Protein AF-A0A523HZ06-F1 (afdb_monomer)

Nearest PDB structures (foldseek):
  3f40-assembly1_A-2  TM=7.084E-01  e=9.993E-01  Cytophaga hutchinsonii ATCC 33406
  6hb8-assembly1_D  TM=4.278E-01  e=8.526E-01  Klebsiella pneumoniae
  6xrr-assembly3_D  TM=6.231E-01  e=6.038E+00  Salmonella enterica subsp. enterica serovar Typhimurium str. LT2
  6l7v-assembly1_A  TM=3.515E-01  e=3.374E+00  Trypanosoma cruzi strain CL Brener
  7phw-assembly1_A  TM=1.426E-01  e=4.519E-01  Plasmodium falciparum 3D7

Foldseek 3Di:
DKDKAQDPAQVSVVVDQQVADDDPQQDGKHFPDDWDDLPPFKIKGWIWDDDSNATKIKIWMWGDDPQGITMIQMDIDHPVPDDVVSVVVSSVVVVPDDDDNDPADPVQVVVCVVQEQKKWKFWDWDDDPDDDIWTKIWIWFCYNVFAIAIDIDTPPPPDDPPDDDDPDPDPPDVRHFAGWGWGADPNFIWIWGQGPVRDIDIFTWDADPVRFIDTNNGTIDMDRDCVPPPNVRGRDGD

Mean predicted aligned error: 13.24 Å

Structure (mmCIF, N/CA/C/O backbone):
data_AF-A0A523HZ06-F1
#
_entry.id   AF-A0A523HZ06-F1
#
loop_
_atom_site.group_PDB
_atom_site.id
_atom_site.type_symbol
_atom_site.label_atom_id
_atom_site.label_alt_id
_atom_site.label_comp_id
_atom_site.label_asym_id
_atom_site.label_entity_id
_atom_site.label_seq_id
_atom_site.pdbx_PDB_ins_code
_atom_site.Cartn_x
_atom_site.Cartn_y
_atom_site.Cartn_z
_atom_site.occupancy
_atom_site.B_iso_or_equiv
_atom_site.auth_seq_id
_atom_site.auth_comp_id
_atom_site.auth_asym_id
_atom_site.auth_atom_id
_atom_site.pdbx_PDB_model_num
ATOM 1 N N . MET A 1 1 ? -14.519 -8.985 15.034 1.00 88.12 1 MET A N 1
ATOM 2 C CA . MET A 1 1 ? -14.280 -8.893 13.580 1.00 88.12 1 MET A CA 1
ATOM 3 C C . MET A 1 1 ? -12.855 -8.435 13.325 1.00 88.12 1 MET A C 1
ATOM 5 O O . MET A 1 1 ? -12.296 -7.725 14.157 1.00 88.12 1 MET A O 1
ATOM 9 N N . LEU A 1 2 ? -12.288 -8.880 12.207 1.00 90.31 2 LEU A N 1
ATOM 10 C CA . LEU A 1 2 ? -10.956 -8.526 11.729 1.00 90.31 2 LEU A CA 1
ATOM 11 C C . LEU A 1 2 ? -11.141 -7.997 10.302 1.00 90.31 2 LEU A C 1
ATOM 13 O O . LEU A 1 2 ? -11.764 -8.685 9.494 1.00 90.31 2 LEU A O 1
ATOM 17 N N . LEU A 1 3 ? -10.672 -6.788 10.016 1.00 89.56 3 LEU A N 1
ATOM 18 C CA . LEU A 1 3 ? -10.832 -6.121 8.721 1.00 89.56 3 LEU A CA 1
ATOM 19 C C . LEU A 1 3 ? -9.467 -5.616 8.225 1.00 89.56 3 LEU A C 1
ATOM 21 O O . LEU A 1 3 ? -8.602 -5.330 9.057 1.00 89.56 3 LEU A O 1
ATOM 25 N N . PRO A 1 4 ? -9.244 -5.501 6.905 1.00 87.38 4 PRO A N 1
ATOM 26 C CA . PRO A 1 4 ? -8.051 -4.841 6.384 1.00 87.38 4 PRO A CA 1
ATOM 27 C C . PRO A 1 4 ? -8.033 -3.356 6.774 1.00 87.38 4 PRO A C 1
ATOM 29 O O . PRO A 1 4 ? -9.080 -2.720 6.892 1.00 87.38 4 PRO A O 1
ATOM 32 N N . ASN A 1 5 ? -6.834 -2.812 6.982 1.00 88.19 5 ASN A N 1
ATOM 33 C CA . ASN A 1 5 ? -6.612 -1.384 7.201 1.00 88.19 5 ASN A CA 1
ATOM 34 C C . ASN A 1 5 ? -5.720 -0.831 6.089 1.00 88.19 5 ASN A C 1
ATOM 36 O O . ASN A 1 5 ? -4.527 -1.123 6.065 1.00 88.19 5 ASN A O 1
ATOM 40 N N . GLU A 1 6 ? -6.275 -0.021 5.198 1.00 86.00 6 GLU A N 1
ATOM 41 C CA . GLU A 1 6 ? -5.519 0.571 4.084 1.00 86.00 6 GLU A CA 1
ATOM 42 C C . GLU A 1 6 ? -4.708 1.811 4.497 1.00 86.00 6 GLU A C 1
ATOM 44 O O . GLU A 1 6 ? -3.941 2.341 3.696 1.00 86.00 6 GLU A O 1
ATOM 49 N N . ALA A 1 7 ? -4.849 2.275 5.745 1.00 85.06 7 ALA A N 1
ATOM 50 C CA . ALA A 1 7 ? -4.102 3.421 6.241 1.00 85.06 7 ALA A CA 1
ATOM 51 C C . ALA A 1 7 ? -2.587 3.159 6.222 1.00 85.06 7 ALA A C 1
ATOM 53 O O . ALA A 1 7 ? -2.096 2.133 6.700 1.00 85.06 7 ALA A O 1
ATOM 54 N N . SER A 1 8 ? -1.845 4.142 5.728 1.00 86.56 8 SER A N 1
ATOM 55 C CA . SER A 1 8 ? -0.388 4.149 5.622 1.00 86.56 8 SER A CA 1
ATOM 56 C C . SER A 1 8 ? 0.298 4.895 6.774 1.00 86.56 8 SER A C 1
ATOM 58 O O . SER A 1 8 ? 1.515 4.800 6.947 1.00 86.56 8 SER A O 1
ATOM 60 N N . SER A 1 9 ? -0.471 5.617 7.597 1.00 92.44 9 SER A N 1
ATOM 61 C CA . SER A 1 9 ? 0.036 6.403 8.726 1.00 92.44 9 SER A CA 1
ATOM 62 C C . SER A 1 9 ? -0.935 6.446 9.913 1.00 92.44 9 SER A C 1
ATOM 64 O O . SER A 1 9 ? -2.133 6.195 9.778 1.00 92.44 9 SER A O 1
ATOM 66 N N . LEU A 1 10 ? -0.429 6.800 11.104 1.00 92.81 10 LEU A N 1
ATOM 67 C CA . LEU A 1 10 ? -1.276 6.984 12.293 1.00 92.81 10 LEU A CA 1
ATOM 68 C C . LEU A 1 10 ? -2.247 8.161 12.125 1.00 92.81 10 LEU A C 1
ATOM 70 O O . LEU A 1 10 ? -3.297 8.168 12.761 1.00 92.81 10 LEU A O 1
ATOM 74 N N . GLU A 1 11 ? -1.898 9.143 11.289 1.00 93.06 11 GLU A N 1
ATOM 75 C CA . GLU A 1 11 ? -2.777 10.268 10.966 1.00 93.06 11 GLU A CA 1
ATOM 76 C C . GLU A 1 11 ? -3.963 9.817 10.111 1.00 93.06 11 GLU A C 1
ATOM 78 O O . GLU A 1 11 ? -5.098 10.172 10.406 1.00 93.06 11 GLU A O 1
ATOM 83 N N . GLU A 1 12 ? -3.734 8.948 9.126 1.00 87.88 12 GLU A N 1
ATOM 84 C CA . GLU A 1 12 ? -4.822 8.358 8.337 1.00 87.88 12 GLU A CA 1
ATOM 85 C C . GLU A 1 12 ? -5.740 7.478 9.196 1.00 87.88 12 GLU A C 1
ATOM 87 O O . GLU A 1 12 ? -6.961 7.579 9.082 1.00 87.88 12 GLU A O 1
ATOM 92 N N . ILE A 1 13 ? -5.184 6.687 10.130 1.00 92.19 13 ILE A N 1
ATOM 93 C CA . ILE A 1 13 ? -6.005 5.948 11.109 1.00 92.19 13 ILE A CA 1
ATOM 94 C C . ILE A 1 13 ? -6.840 6.919 11.952 1.00 92.19 13 ILE A C 1
ATOM 96 O O . ILE A 1 13 ? -8.017 6.661 12.202 1.00 92.19 13 ILE A O 1
ATOM 100 N N . ARG A 1 14 ? -6.249 8.031 12.404 1.00 96.00 14 ARG A N 1
ATOM 101 C CA . ARG A 1 14 ? -6.943 9.052 13.201 1.00 96.00 14 ARG A CA 1
ATOM 102 C C . ARG A 1 14 ? -8.086 9.702 12.420 1.00 96.00 14 ARG A C 1
ATOM 104 O O . ARG A 1 14 ? -9.187 9.771 12.962 1.00 96.00 14 ARG A O 1
ATOM 111 N N . SER A 1 15 ? -7.845 10.126 11.180 1.00 90.75 15 SER A N 1
ATOM 112 C CA . SER A 1 15 ? -8.866 10.717 10.304 1.00 90.75 15 SER A CA 1
ATOM 113 C C . SER A 1 15 ? -10.023 9.742 10.080 1.00 90.75 15 SER A C 1
ATOM 115 O O . SER A 1 15 ? -11.170 10.070 10.376 1.00 90.75 15 SER A O 1
ATOM 117 N N . GLY A 1 16 ? -9.725 8.497 9.686 1.00 89.88 16 GLY A N 1
ATOM 118 C CA . GLY A 1 16 ? -10.753 7.474 9.464 1.00 89.88 16 GLY A CA 1
ATOM 119 C C . GLY A 1 16 ? -11.547 7.134 10.731 1.00 89.88 16 GLY A C 1
ATOM 120 O O . GLY A 1 16 ? -12.763 6.957 10.693 1.00 89.88 16 GLY A O 1
ATOM 121 N N . ALA A 1 17 ? -10.891 7.113 11.893 1.00 93.88 17 ALA A N 1
ATOM 122 C CA . ALA A 1 17 ? -11.567 6.926 13.174 1.00 93.88 17 ALA A CA 1
ATOM 123 C C . ALA A 1 17 ? -12.521 8.084 13.529 1.00 93.88 17 ALA A C 1
ATOM 125 O O . ALA A 1 17 ? -13.596 7.844 14.086 1.00 93.88 17 ALA A O 1
ATOM 126 N N . GLN A 1 18 ? -12.148 9.330 13.216 1.00 92.81 18 GLN A N 1
ATOM 127 C CA . GLN A 1 18 ? -12.987 10.515 13.435 1.00 92.81 18 GLN A CA 1
ATOM 128 C C . GLN A 1 18 ? -14.186 10.560 12.481 1.00 92.81 18 GLN A C 1
ATOM 130 O O . GLN A 1 18 ? -15.291 10.915 12.899 1.00 92.81 18 GLN A O 1
ATOM 135 N N . GLU A 1 19 ? -13.994 10.153 11.226 1.00 92.56 19 GLU A N 1
ATOM 136 C CA . GLU A 1 19 ? -15.087 9.950 10.272 1.00 92.56 19 GLU A CA 1
ATOM 137 C C . GLU A 1 19 ? -16.056 8.871 10.771 1.00 92.56 19 GLU A C 1
ATOM 139 O O . GLU A 1 19 ? -17.276 9.039 10.693 1.00 92.56 19 GLU A O 1
ATOM 144 N N . GLY A 1 20 ? -15.536 7.804 11.379 1.00 90.12 20 GLY A N 1
ATOM 145 C CA . GLY A 1 20 ? -16.326 6.668 11.837 1.00 90.12 20 GLY A CA 1
ATOM 146 C C . GLY A 1 20 ? -16.767 5.775 10.676 1.00 90.12 20 GLY A C 1
ATOM 147 O O . GLY A 1 20 ? -16.254 5.858 9.567 1.00 90.12 20 GLY A O 1
ATOM 148 N N . ILE A 1 21 ? -17.728 4.889 10.931 1.00 90.12 21 ILE A N 1
ATOM 149 C CA . ILE A 1 21 ? -18.176 3.890 9.952 1.00 90.12 21 ILE A CA 1
ATOM 150 C C . ILE A 1 21 ? -19.619 4.185 9.591 1.00 90.12 21 ILE A C 1
ATOM 152 O O . ILE A 1 21 ? -20.466 4.317 10.473 1.00 90.12 21 ILE A O 1
ATOM 156 N N . THR A 1 22 ? -19.905 4.298 8.298 1.00 90.12 22 THR A N 1
ATOM 157 C CA . THR A 1 22 ? -21.266 4.428 7.773 1.00 90.12 22 THR A CA 1
ATOM 158 C C . THR A 1 22 ? -21.386 3.544 6.538 1.00 90.12 22 THR A C 1
ATOM 160 O O . THR A 1 22 ? -20.676 3.761 5.562 1.00 90.12 22 THR A O 1
ATOM 163 N N . GLU A 1 23 ? -22.276 2.555 6.576 1.00 85.81 23 GLU A N 1
ATOM 164 C CA . GLU A 1 23 ? -22.494 1.617 5.468 1.00 85.81 23 GLU A CA 1
ATOM 165 C C . GLU A 1 23 ? -23.986 1.483 5.143 1.00 85.81 23 GLU A C 1
ATOM 167 O O . GLU A 1 23 ? -24.860 1.638 6.007 1.00 85.81 23 GLU A O 1
ATOM 172 N N . ALA A 1 24 ? -24.283 1.141 3.887 1.00 74.81 24 ALA A N 1
ATOM 173 C CA . ALA A 1 24 ? -25.625 0.740 3.485 1.00 74.81 24 ALA A CA 1
ATOM 174 C C . ALA A 1 24 ? -26.054 -0.506 4.287 1.00 74.81 24 ALA A C 1
ATOM 176 O O . ALA A 1 24 ? -25.291 -1.456 4.420 1.00 74.81 24 ALA A O 1
ATOM 177 N N . GLY A 1 25 ? -27.270 -0.500 4.846 1.00 78.75 25 GLY A N 1
ATOM 178 C CA . GLY A 1 25 ? -27.757 -1.579 5.724 1.00 78.75 25 GLY A CA 1
ATOM 179 C C . GLY A 1 25 ? -27.857 -1.218 7.212 1.00 78.75 25 GLY A C 1
ATOM 180 O O . GLY A 1 25 ? -28.088 -2.092 8.044 1.00 78.75 25 GLY A O 1
ATOM 181 N N . GLY A 1 26 ? -27.723 0.066 7.564 1.00 86.62 26 GLY A N 1
ATOM 182 C CA . GLY A 1 26 ? -28.016 0.564 8.915 1.00 86.62 26 GLY A CA 1
ATOM 183 C C . GLY A 1 26 ? -26.851 0.458 9.902 1.00 86.62 26 GLY A C 1
ATOM 184 O O . GLY A 1 26 ? -27.067 0.510 11.117 1.00 86.62 26 GLY A O 1
ATOM 185 N N . THR A 1 27 ? -25.625 0.303 9.403 1.00 92.44 27 THR A N 1
ATOM 186 C CA . THR A 1 27 ? -24.409 0.417 10.212 1.00 92.44 27 THR A CA 1
ATOM 187 C C . THR A 1 27 ? -23.969 1.875 10.252 1.00 92.44 27 THR A C 1
ATOM 189 O O . THR A 1 27 ? -23.650 2.467 9.223 1.00 92.44 27 THR A O 1
ATOM 192 N N . GLN A 1 28 ? -23.946 2.447 11.451 1.00 95.69 28 GLN A N 1
ATOM 193 C CA . GLN A 1 28 ? -23.457 3.789 11.719 1.00 95.69 28 GLN A CA 1
ATOM 194 C C . GLN A 1 28 ? -22.760 3.791 13.078 1.00 95.69 28 GLN A C 1
ATOM 196 O O . GLN A 1 28 ? -23.419 3.785 14.113 1.00 95.69 28 GLN A O 1
ATOM 201 N N . LEU A 1 29 ? -21.431 3.814 13.096 1.00 95.69 29 LEU A N 1
ATOM 202 C CA . LEU A 1 29 ? -20.630 3.870 14.319 1.00 95.69 29 LEU A CA 1
ATOM 203 C C . LEU A 1 29 ? -19.818 5.162 14.340 1.00 95.69 29 LEU A C 1
ATOM 205 O O . LEU A 1 29 ? -19.136 5.494 13.373 1.00 95.69 29 LEU A O 1
ATOM 209 N N . ARG A 1 30 ? -19.880 5.888 15.456 1.00 97.38 30 ARG A N 1
ATOM 210 C CA . ARG A 1 30 ? -19.121 7.124 15.681 1.00 97.38 30 ARG A CA 1
ATOM 211 C C . ARG A 1 30 ? -18.284 7.007 16.942 1.00 97.38 30 ARG A C 1
ATOM 213 O O . ARG A 1 30 ? -18.625 6.245 17.848 1.00 97.38 30 ARG A O 1
ATOM 220 N N . LEU A 1 31 ? -17.182 7.748 16.969 1.00 97.25 31 LEU A N 1
ATOM 221 C CA . LEU A 1 31 ? -16.260 7.789 18.095 1.00 97.25 31 LEU A CA 1
ATOM 222 C C . LEU A 1 31 ? -17.018 8.174 19.379 1.00 97.25 31 LEU A C 1
ATOM 224 O O . LEU A 1 31 ? -17.765 9.150 19.402 1.00 97.25 31 LEU A O 1
ATOM 228 N N . ALA A 1 32 ? -16.837 7.395 20.439 1.00 97.25 32 ALA A N 1
ATOM 229 C CA . ALA A 1 32 ? -17.472 7.592 21.744 1.00 97.25 32 ALA A CA 1
ATOM 230 C C . ALA A 1 32 ? -16.450 7.820 22.871 1.00 97.25 32 ALA A C 1
ATOM 232 O O . ALA A 1 32 ? -16.827 8.027 24.023 1.00 97.25 32 ALA A O 1
ATOM 233 N N . SER A 1 33 ? -15.156 7.763 22.557 1.00 96.31 33 SER A N 1
ATOM 234 C CA . SER A 1 33 ? -14.059 8.113 23.457 1.00 96.31 33 SER A CA 1
ATOM 235 C C . SER A 1 33 ? -12.923 8.751 22.675 1.00 96.31 33 SER A C 1
ATOM 237 O O . SER A 1 33 ? -12.844 8.584 21.465 1.00 96.31 33 SER A O 1
ATOM 239 N N . GLU A 1 34 ? -11.984 9.387 23.364 1.00 96.62 34 GLU A N 1
ATOM 240 C CA . GLU A 1 34 ? -10.727 9.805 22.743 1.00 96.62 34 GLU A CA 1
ATOM 241 C C . GLU A 1 34 ? -9.968 8.613 22.138 1.00 96.62 34 GLU A C 1
ATOM 243 O O . GLU A 1 34 ? -10.036 7.486 22.647 1.00 96.62 34 GLU A O 1
ATOM 248 N N . LEU A 1 35 ? -9.230 8.888 21.059 1.00 97.12 35 LEU A N 1
ATOM 249 C CA . LEU A 1 35 ? -8.285 7.949 20.465 1.00 97.12 35 LEU A CA 1
ATOM 250 C C . LEU A 1 35 ? -7.055 7.822 21.356 1.00 97.12 35 LEU A C 1
ATOM 252 O O . LEU A 1 35 ? -6.418 8.817 21.699 1.00 97.12 35 LEU A O 1
ATOM 256 N N . LYS A 1 36 ? -6.694 6.586 21.688 1.00 97.50 36 LYS A N 1
ATOM 257 C CA . LYS A 1 36 ? -5.527 6.268 22.511 1.00 97.50 36 LYS A CA 1
ATOM 258 C C . LYS A 1 36 ? -4.484 5.510 21.694 1.00 97.50 36 LYS A C 1
ATOM 260 O O . LYS A 1 36 ? -4.865 4.668 20.881 1.00 97.50 36 LYS A O 1
ATOM 265 N N . PRO A 1 37 ? -3.182 5.754 21.914 1.00 97.88 37 PRO A N 1
ATOM 266 C CA . PRO A 1 37 ? -2.130 4.930 21.334 1.00 97.88 37 PRO A CA 1
ATOM 267 C C . PRO A 1 37 ? -2.287 3.457 21.716 1.00 97.88 37 PRO A C 1
ATOM 269 O O . PRO A 1 37 ? -2.538 3.129 22.877 1.00 97.88 37 PRO A O 1
ATOM 272 N N . PHE A 1 38 ? -2.088 2.571 20.745 1.00 97.38 38 PHE A N 1
ATOM 273 C CA . PHE A 1 38 ? -2.013 1.131 20.949 1.00 97.38 38 PHE A CA 1
ATOM 274 C C . PHE A 1 38 ? -0.668 0.612 20.433 1.00 97.38 38 PHE A C 1
ATOM 276 O O . PHE A 1 38 ? -0.481 0.353 19.244 1.00 97.38 38 PHE A O 1
ATOM 283 N N . GLY A 1 39 ? 0.300 0.499 21.346 1.00 94.31 39 GLY A N 1
ATOM 284 C CA . GLY A 1 39 ? 1.696 0.268 20.971 1.00 94.31 39 GLY A CA 1
ATOM 285 C C . GLY A 1 39 ? 2.266 1.442 20.165 1.00 94.31 39 GLY A C 1
ATOM 286 O O . GLY A 1 39 ? 1.835 2.580 20.331 1.00 94.31 39 GLY A O 1
ATOM 287 N N . LEU A 1 40 ? 3.244 1.160 19.299 1.00 92.00 40 LEU A N 1
ATOM 288 C CA . LEU A 1 40 ? 3.891 2.178 18.456 1.00 92.00 40 LEU A CA 1
ATOM 289 C C . LEU A 1 40 ? 3.158 2.431 17.130 1.00 92.00 40 LEU A C 1
ATOM 291 O O . LEU A 1 40 ? 3.309 3.494 16.541 1.00 92.00 40 LEU A O 1
ATOM 295 N N . ASN A 1 41 ? 2.367 1.459 16.668 1.00 94.62 41 ASN A N 1
ATOM 296 C CA . ASN A 1 41 ? 1.860 1.403 15.294 1.00 94.62 41 ASN A CA 1
ATOM 297 C C . ASN A 1 41 ? 0.328 1.344 15.223 1.00 94.62 41 ASN A C 1
ATOM 299 O O . ASN A 1 41 ? -0.214 0.902 14.213 1.00 94.62 41 ASN A O 1
ATOM 303 N N . GLY A 1 42 ? -0.387 1.737 16.278 1.00 97.31 42 GLY A N 1
ATOM 304 C CA . GLY A 1 42 ? -1.844 1.667 16.279 1.00 97.31 42 GLY A CA 1
ATOM 305 C C . GLY A 1 42 ? -2.541 2.700 17.149 1.00 97.31 42 GLY A C 1
ATOM 306 O O . GLY A 1 42 ? -1.931 3.339 18.009 1.00 97.31 42 GLY A O 1
ATOM 307 N N . LEU A 1 43 ? -3.845 2.835 16.919 1.00 98.31 43 LEU A N 1
ATOM 308 C CA . LEU A 1 43 ? -4.768 3.651 17.707 1.00 98.31 43 LEU A CA 1
ATOM 309 C C . LEU A 1 43 ? -6.000 2.825 18.080 1.00 98.31 43 LEU A C 1
ATOM 311 O O . LEU A 1 43 ? -6.468 2.010 17.285 1.00 98.31 43 LEU A O 1
ATOM 315 N N . ALA A 1 44 ? -6.540 3.065 19.271 1.00 98.25 44 ALA A N 1
ATOM 316 C CA . ALA A 1 44 ? -7.728 2.399 19.785 1.00 98.25 44 ALA A CA 1
ATOM 317 C C . ALA A 1 44 ? -8.752 3.400 20.335 1.00 98.25 44 ALA A C 1
ATOM 319 O O . ALA A 1 44 ? -8.380 4.419 20.920 1.00 98.25 44 ALA A O 1
ATOM 320 N N . ALA A 1 45 ? -10.042 3.104 20.174 1.00 98.00 45 ALA A N 1
ATOM 321 C CA . ALA A 1 45 ? -11.132 3.900 20.741 1.00 98.00 45 ALA A CA 1
ATOM 322 C C . ALA A 1 45 ? -12.418 3.083 20.910 1.00 98.00 45 ALA A C 1
ATOM 324 O O . ALA A 1 45 ? -12.627 2.056 20.258 1.00 98.00 45 ALA A O 1
ATOM 325 N N . ASN A 1 46 ? -13.306 3.581 21.772 1.00 98.06 46 ASN A N 1
ATOM 326 C CA . ASN A 1 46 ? -14.689 3.131 21.834 1.00 98.06 46 ASN A CA 1
ATOM 327 C C . ASN A 1 46 ? -15.530 3.871 20.793 1.00 98.06 46 ASN A C 1
ATOM 329 O O . ASN A 1 46 ? -15.319 5.054 20.528 1.00 98.06 46 ASN A O 1
ATOM 333 N N . TYR A 1 47 ? -16.532 3.176 20.276 1.00 97.88 47 TYR A N 1
ATOM 334 C CA . TYR A 1 47 ? -17.512 3.665 19.324 1.00 97.88 47 TYR A CA 1
ATOM 335 C C . TYR A 1 47 ? -18.921 3.342 19.822 1.00 97.88 47 TYR A C 1
ATOM 337 O O . TYR A 1 47 ? -19.144 2.369 20.551 1.00 97.88 47 TYR A O 1
ATOM 345 N N . ALA A 1 48 ? -19.889 4.144 19.401 1.00 97.94 48 ALA A N 1
ATOM 346 C CA . ALA A 1 48 ? -21.302 3.916 19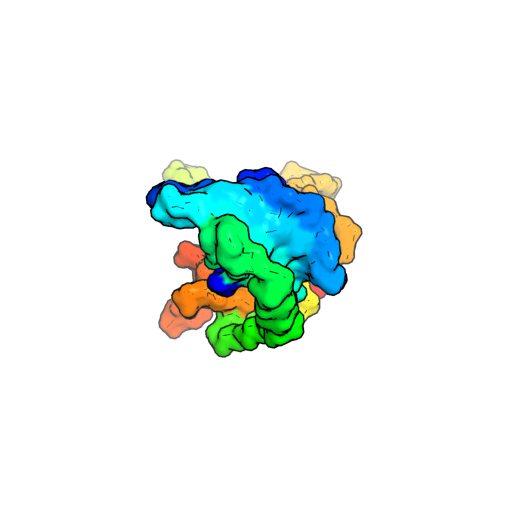.657 1.00 97.94 48 ALA A CA 1
ATOM 347 C C . ALA A 1 48 ? -22.131 4.243 18.413 1.00 97.94 48 ALA A C 1
ATOM 349 O O . ALA A 1 48 ? -21.736 5.061 17.581 1.00 97.94 48 ALA A O 1
ATOM 350 N N . GLY A 1 49 ? -23.292 3.606 18.306 1.00 97.12 49 GLY A N 1
ATOM 351 C CA . GLY A 1 49 ? -24.253 3.876 17.245 1.00 97.12 49 GLY A CA 1
ATOM 352 C C . GLY A 1 49 ? -25.075 2.639 16.929 1.00 97.12 49 GLY A C 1
ATOM 353 O O . GLY A 1 49 ? -25.591 2.002 17.850 1.00 97.12 49 GLY A O 1
ATOM 354 N N . THR A 1 50 ? -25.199 2.298 15.653 1.00 96.38 50 THR A N 1
ATOM 355 C CA . THR A 1 50 ? -25.913 1.113 15.184 1.00 96.38 50 THR A CA 1
ATOM 356 C C . THR A 1 50 ? -25.019 0.195 14.362 1.00 96.38 50 THR A C 1
ATOM 358 O O . THR A 1 50 ? -24.160 0.640 13.607 1.00 96.38 50 THR A O 1
ATOM 361 N N . LEU A 1 51 ? -25.249 -1.107 14.485 1.00 92.06 51 LEU A N 1
ATOM 362 C CA . LEU A 1 51 ? -24.688 -2.140 13.626 1.00 92.06 51 LEU A CA 1
ATOM 363 C C . LEU A 1 51 ? -25.867 -2.947 13.081 1.00 92.06 51 LEU A C 1
ATOM 365 O O . LEU A 1 51 ? -26.655 -3.476 13.868 1.00 92.06 51 LEU A O 1
ATOM 369 N N . GLN A 1 52 ? -26.033 -2.986 11.754 1.00 90.06 52 GLN A N 1
ATOM 370 C CA . GLN A 1 52 ? -27.184 -3.637 11.102 1.00 90.06 52 GLN A CA 1
ATOM 371 C C . GLN A 1 52 ? -28.546 -3.173 11.670 1.00 90.06 52 GLN A C 1
ATOM 373 O O . GLN A 1 52 ? -29.437 -3.973 11.952 1.00 90.06 52 GLN A O 1
ATOM 378 N N . GLY A 1 53 ? -28.686 -1.869 11.932 1.00 92.38 53 GLY A N 1
ATOM 379 C CA . GLY A 1 53 ? -29.912 -1.261 12.467 1.00 92.38 53 GLY A CA 1
ATOM 380 C C . GLY A 1 53 ? -30.157 -1.457 13.970 1.00 92.38 53 GLY A C 1
ATOM 381 O O . GLY A 1 53 ? -31.068 -0.838 14.517 1.00 92.38 53 GLY A O 1
ATOM 382 N N . LYS A 1 54 ? -29.346 -2.255 14.677 1.00 95.12 54 LYS A N 1
ATOM 383 C CA . LYS A 1 54 ? -29.445 -2.435 16.136 1.00 95.12 54 LYS A CA 1
ATOM 384 C C . LYS A 1 54 ? -28.436 -1.560 16.863 1.00 95.12 54 LYS A C 1
ATOM 386 O O . LYS A 1 54 ? -27.309 -1.413 16.401 1.00 95.12 54 LYS A O 1
ATOM 391 N N . LYS A 1 55 ? -28.814 -0.999 18.018 1.00 97.56 55 LYS A N 1
ATOM 392 C CA . LYS A 1 55 ? -27.885 -0.219 18.851 1.00 97.56 55 LYS A CA 1
ATOM 393 C C . LYS A 1 55 ? -26.686 -1.076 19.254 1.00 97.56 55 LYS A C 1
ATOM 395 O O . LYS A 1 55 ? -26.861 -2.204 19.703 1.00 97.56 55 LYS A O 1
ATOM 400 N N . ALA A 1 56 ? -25.492 -0.507 19.153 1.00 97.50 56 ALA A N 1
ATOM 401 C CA . ALA A 1 56 ? -24.244 -1.182 19.461 1.00 97.50 56 ALA A CA 1
ATOM 402 C C . ALA A 1 56 ? -23.268 -0.253 20.193 1.00 97.50 56 ALA A C 1
ATOM 404 O O . ALA A 1 56 ? -23.219 0.959 19.954 1.00 97.50 56 ALA A O 1
ATOM 405 N N . ARG A 1 57 ? -22.466 -0.853 21.075 1.00 98.00 57 ARG A N 1
ATOM 406 C CA . ARG A 1 57 ? -21.191 -0.307 21.546 1.00 98.00 57 ARG A CA 1
ATOM 407 C C . ARG A 1 57 ? -20.071 -1.160 20.983 1.00 98.00 57 ARG A C 1
ATOM 409 O O . ARG A 1 57 ? -20.160 -2.388 21.005 1.00 98.00 57 ARG A O 1
ATOM 416 N N . ALA A 1 58 ? -19.027 -0.506 20.503 1.00 97.31 58 ALA A N 1
ATOM 417 C CA . ALA A 1 58 ? -17.887 -1.176 19.917 1.00 97.31 58 ALA A CA 1
ATOM 418 C C . ALA A 1 58 ? -16.570 -0.637 20.471 1.00 97.31 58 ALA A C 1
ATOM 420 O O . ALA A 1 58 ? -16.488 0.498 20.931 1.00 97.31 58 ALA A O 1
ATOM 421 N N . TYR A 1 59 ? -15.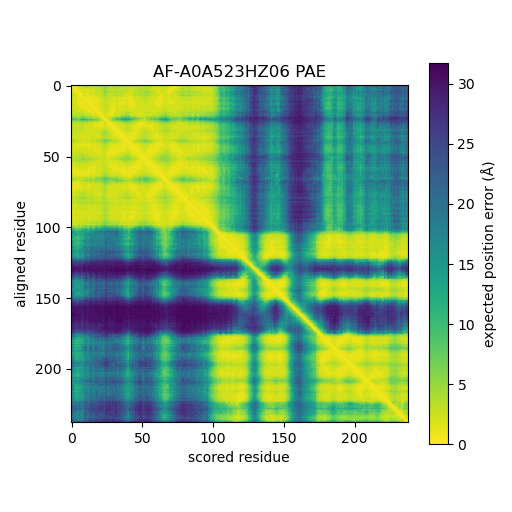536 -1.459 20.400 1.00 98.12 59 TYR A N 1
ATOM 422 C CA . TYR A 1 59 ? -14.154 -1.063 20.619 1.00 98.12 59 TYR A CA 1
ATOM 423 C C . TYR A 1 59 ? -13.344 -1.528 19.429 1.00 98.12 59 TYR A C 1
ATOM 425 O O . TYR A 1 59 ? -13.427 -2.700 19.056 1.00 98.12 59 TYR A O 1
ATOM 433 N N . ALA A 1 60 ? -12.610 -0.602 18.821 1.00 97.75 60 ALA A N 1
ATOM 434 C CA . ALA A 1 60 ? -11.826 -0.866 17.628 1.00 97.75 60 ALA A CA 1
ATOM 435 C C . ALA A 1 60 ? -10.375 -0.431 17.825 1.00 97.75 60 ALA A C 1
ATOM 437 O O . ALA A 1 60 ? -10.106 0.590 18.461 1.00 97.75 60 ALA A O 1
ATOM 438 N N . ILE A 1 61 ? -9.465 -1.209 17.248 1.00 98.44 61 ILE A N 1
ATOM 439 C CA . ILE A 1 61 ? -8.026 -0.975 17.213 1.0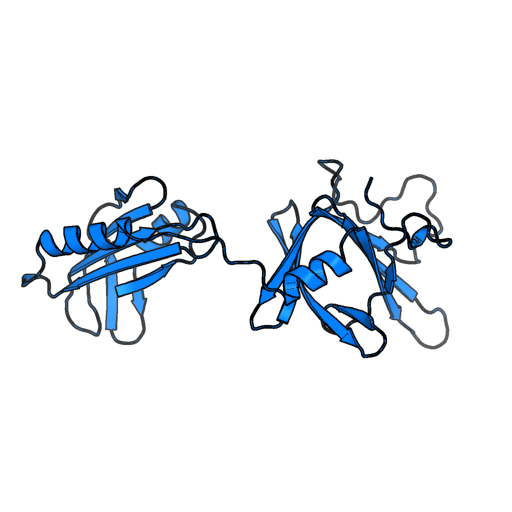0 98.44 61 ILE A CA 1
ATOM 440 C C . ILE A 1 61 ? -7.604 -1.011 15.747 1.00 98.44 61 ILE A C 1
ATOM 442 O O . ILE A 1 61 ? -7.724 -2.054 15.107 1.00 98.44 61 ILE A O 1
ATOM 446 N N . GLY A 1 62 ? -7.109 0.107 15.223 1.00 97.44 62 GLY A N 1
ATOM 447 C CA . GLY A 1 62 ? -6.440 0.165 13.926 1.00 97.44 62 GLY A CA 1
ATOM 448 C C . GLY A 1 62 ? -4.938 -0.032 14.106 1.00 97.44 62 GLY A C 1
ATOM 449 O O . GLY A 1 62 ? -4.319 0.661 14.912 1.00 97.44 62 GLY A O 1
ATOM 450 N N . LEU A 1 63 ? -4.354 -0.967 13.362 1.00 97.44 63 LEU A N 1
ATOM 451 C CA . LEU A 1 63 ? -2.930 -1.292 13.343 1.00 97.44 63 LEU A CA 1
ATOM 452 C C . LEU A 1 63 ? -2.358 -1.011 11.954 1.00 97.44 63 LEU A C 1
ATOM 454 O O . LEU A 1 63 ? -2.952 -1.410 10.949 1.00 97.44 63 LEU A O 1
ATOM 458 N N . LEU A 1 64 ? -1.190 -0.379 11.904 1.00 95.06 64 LEU A N 1
ATOM 459 C CA . LEU A 1 64 ? -0.373 -0.257 10.702 1.00 95.06 64 LEU A CA 1
ATOM 460 C C . LEU A 1 64 ? 0.488 -1.504 10.522 1.00 95.06 64 LEU A C 1
ATOM 462 O O . LEU A 1 64 ? 1.070 -2.022 11.480 1.00 95.06 64 LEU A O 1
ATOM 466 N N . SER A 1 65 ? 0.629 -1.930 9.272 1.00 92.12 65 SER A N 1
ATOM 467 C CA . SER A 1 65 ? 1.621 -2.923 8.884 1.00 92.12 65 SER A CA 1
ATOM 468 C C . SER A 1 65 ? 2.870 -2.224 8.342 1.00 92.12 65 SER A C 1
ATOM 470 O O . SER A 1 65 ? 2.758 -1.344 7.489 1.00 92.12 65 SER A O 1
ATOM 472 N N . PRO A 1 66 ? 4.087 -2.649 8.729 1.00 85.31 66 PRO A N 1
ATOM 473 C CA . PRO A 1 66 ? 5.319 -2.183 8.088 1.00 85.31 66 PRO A CA 1
ATOM 474 C C . PRO A 1 66 ? 5.479 -2.715 6.649 1.00 85.31 66 PRO A C 1
ATOM 476 O O . PRO A 1 66 ? 6.489 -2.457 5.991 1.00 85.31 66 PRO A O 1
ATOM 479 N N . HIS A 1 67 ? 4.530 -3.521 6.166 1.00 85.75 67 HIS A N 1
ATOM 480 C CA . HIS A 1 67 ? 4.598 -4.229 4.891 1.00 85.75 67 HIS A CA 1
ATOM 481 C C . HIS A 1 67 ? 3.435 -3.901 3.942 1.00 85.75 67 HIS A C 1
ATOM 483 O O . HIS A 1 67 ? 3.293 -4.576 2.924 1.00 85.75 67 HIS A O 1
ATOM 489 N N . GLY A 1 68 ? 2.636 -2.872 4.240 1.00 82.81 68 GLY A N 1
ATOM 490 C CA . GLY A 1 68 ? 1.493 -2.450 3.426 1.00 82.81 68 GLY A CA 1
ATOM 491 C C . GLY A 1 68 ? 0.206 -2.441 4.243 1.00 82.81 68 GLY A C 1
ATOM 492 O O . GLY A 1 68 ? 0.147 -1.770 5.267 1.00 82.81 68 GLY A O 1
ATOM 493 N N . VAL A 1 69 ? -0.797 -3.202 3.798 1.00 83.75 69 VAL A N 1
ATOM 494 C CA . VAL A 1 69 ? -2.122 -3.278 4.433 1.00 83.75 69 VAL A CA 1
ATOM 495 C C . VAL A 1 69 ? -2.001 -3.727 5.892 1.00 83.75 69 VAL A C 1
ATOM 497 O O . VAL A 1 69 ? -1.405 -4.766 6.198 1.00 83.75 69 VAL A O 1
ATOM 500 N N . GLY A 1 70 ? -2.540 -2.911 6.792 1.00 92.88 70 GLY A N 1
ATOM 501 C CA . GLY A 1 70 ? -2.647 -3.169 8.221 1.00 92.88 70 GLY A CA 1
ATOM 502 C C . GLY A 1 70 ? -3.897 -3.971 8.590 1.00 92.88 70 GLY A C 1
ATOM 503 O O . GLY A 1 70 ? -4.493 -4.661 7.766 1.00 92.88 70 GLY A O 1
ATOM 504 N N . ALA A 1 71 ? -4.323 -3.859 9.847 1.00 94.94 71 ALA A N 1
ATOM 505 C CA . ALA A 1 71 ? -5.501 -4.560 10.352 1.00 94.94 71 ALA A CA 1
ATOM 506 C C . ALA A 1 71 ? -6.355 -3.673 11.263 1.00 94.94 71 ALA A C 1
ATOM 508 O O . ALA A 1 71 ? -5.821 -2.905 12.058 1.00 94.94 71 ALA A O 1
ATOM 509 N N . ILE A 1 72 ? -7.676 -3.821 11.198 1.00 96.06 72 ILE A N 1
ATOM 510 C CA . ILE A 1 72 ? -8.623 -3.307 12.188 1.00 96.06 72 ILE A CA 1
ATOM 511 C C . ILE A 1 72 ? -9.190 -4.494 12.962 1.00 96.06 72 ILE A C 1
ATOM 513 O O . ILE A 1 72 ? -9.824 -5.384 12.393 1.00 96.06 72 ILE A O 1
ATOM 517 N N . VAL A 1 73 ? -8.996 -4.491 14.276 1.00 97.62 73 VAL A N 1
ATOM 518 C CA . VAL A 1 73 ? -9.646 -5.424 15.198 1.00 97.62 73 VAL A CA 1
ATOM 519 C C . VAL A 1 73 ? -10.795 -4.698 15.868 1.00 97.62 73 VAL A C 1
ATOM 521 O O . VAL A 1 73 ? -10.580 -3.658 16.480 1.00 97.62 73 VAL A O 1
ATOM 524 N N . MET A 1 74 ? -12.006 -5.242 15.789 1.00 95.81 74 MET A N 1
ATOM 525 C CA . MET A 1 74 ? -13.165 -4.648 16.452 1.00 95.81 74 MET A CA 1
ATOM 526 C C . MET A 1 74 ? -14.026 -5.695 17.146 1.00 95.81 74 MET A C 1
ATOM 528 O O . MET A 1 74 ? -14.309 -6.765 16.602 1.00 95.81 74 MET A O 1
ATOM 532 N N . VAL A 1 75 ? -14.492 -5.355 18.340 1.00 96.88 75 VAL A N 1
ATOM 533 C CA . VAL A 1 75 ? -15.586 -6.039 19.030 1.00 96.88 75 VAL A CA 1
ATOM 534 C C . VAL A 1 75 ? -16.779 -5.097 19.083 1.00 96.88 75 VAL A C 1
ATOM 536 O O . VAL A 1 75 ? -16.609 -3.913 19.352 1.00 96.88 75 VAL A O 1
ATOM 539 N N . ALA A 1 76 ? -17.975 -5.609 18.812 1.00 95.44 76 ALA A N 1
ATOM 540 C CA . ALA A 1 76 ? -19.213 -4.848 18.871 1.00 95.44 76 ALA A CA 1
ATOM 541 C C . ALA A 1 76 ? -20.294 -5.713 19.518 1.00 95.44 76 ALA A C 1
ATOM 543 O O . ALA A 1 76 ? -20.468 -6.869 19.134 1.00 95.44 76 ALA A O 1
ATOM 544 N N . VAL A 1 77 ? -20.990 -5.161 20.506 1.00 97.06 77 VAL A N 1
ATOM 545 C CA . VAL A 1 77 ? -22.064 -5.836 21.246 1.00 97.06 77 VAL A CA 1
ATOM 546 C C . VAL A 1 77 ? -23.191 -4.856 21.552 1.00 97.06 77 VAL A C 1
ATOM 548 O O . VAL A 1 77 ? -23.045 -3.641 21.388 1.00 97.06 77 VAL A O 1
ATOM 551 N N . GLU A 1 78 ? -24.325 -5.370 22.018 1.00 97.50 78 GLU A N 1
ATOM 552 C CA . GLU A 1 78 ? -25.390 -4.518 22.540 1.00 97.50 78 GLU A CA 1
ATOM 553 C C . GLU A 1 78 ? -24.874 -3.670 23.719 1.00 97.50 78 GLU A C 1
ATOM 555 O O . GLU A 1 78 ? -24.098 -4.170 24.540 1.00 97.50 78 GLU A O 1
ATOM 560 N N . PRO A 1 79 ? -25.303 -2.400 23.861 1.00 97.44 79 PRO A N 1
ATOM 561 C CA . PRO A 1 79 ? -24.749 -1.493 24.868 1.00 97.44 79 PRO A CA 1
ATOM 562 C C . PRO A 1 79 ? -24.797 -2.025 26.304 1.00 97.44 79 PRO A C 1
ATOM 564 O O . PRO A 1 79 ? -23.880 -1.764 27.077 1.00 97.44 79 PRO A O 1
ATOM 567 N N . GLN A 1 80 ? -25.850 -2.774 26.640 1.00 96.62 80 GLN A N 1
ATOM 568 C CA . GLN A 1 80 ? -26.080 -3.379 27.956 1.00 96.62 80 GLN A CA 1
ATOM 569 C C . GLN A 1 80 ? -25.155 -4.564 28.266 1.00 96.62 80 GLN A C 1
ATOM 571 O O . GLN A 1 80 ? -24.900 -4.857 29.428 1.00 96.62 80 GLN A O 1
ATOM 576 N N . SER A 1 81 ? -24.632 -5.224 27.233 1.00 97.06 81 SER A N 1
ATOM 577 C CA . SER A 1 81 ? -23.725 -6.369 27.356 1.00 97.06 81 SER A CA 1
ATOM 578 C C . SER A 1 81 ? -22.255 -5.957 27.300 1.00 97.06 81 SER A C 1
ATOM 580 O O . SER A 1 81 ? -21.375 -6.797 27.470 1.00 97.06 81 SER A O 1
ATOM 582 N N . TYR A 1 82 ? -21.967 -4.679 27.039 1.00 96.75 82 TYR A N 1
ATOM 583 C CA . TYR A 1 82 ? -20.603 -4.191 26.907 1.00 96.75 82 TYR A CA 1
ATOM 584 C C . TYR A 1 82 ? -19.887 -4.172 28.261 1.00 96.75 82 TYR A C 1
ATOM 586 O O . TYR A 1 82 ? -20.268 -3.448 29.180 1.00 96.75 82 TYR A O 1
ATOM 594 N N . THR A 1 83 ? -18.802 -4.935 28.356 1.00 97.00 83 THR A N 1
ATOM 595 C CA . THR A 1 83 ? -17.949 -5.046 29.549 1.00 97.00 83 THR A CA 1
ATOM 596 C C . THR A 1 83 ? -16.477 -4.868 29.182 1.00 97.00 83 THR A C 1
ATOM 598 O O . THR A 1 83 ? -16.100 -5.000 28.017 1.00 97.00 83 THR A O 1
ATOM 601 N N . SER A 1 84 ? -15.624 -4.632 30.181 1.00 96.25 84 SER A N 1
ATOM 602 C CA . SER A 1 84 ? -14.170 -4.508 29.997 1.00 96.25 84 SER A CA 1
ATOM 603 C C . SER A 1 84 ? -13.506 -5.765 29.421 1.00 96.25 84 SER A C 1
ATOM 605 O O . SER A 1 84 ? -12.455 -5.663 28.792 1.00 96.25 84 SER A O 1
ATOM 607 N N . GLU A 1 85 ? -14.121 -6.941 29.575 1.00 97.62 85 GLU A N 1
ATOM 608 C CA . GLU A 1 85 ? -13.620 -8.187 28.984 1.00 97.62 85 GLU A CA 1
ATOM 609 C C . GLU A 1 85 ? -13.645 -8.154 27.450 1.00 97.62 85 GLU A C 1
ATOM 611 O O . GLU A 1 85 ? -12.740 -8.683 26.808 1.00 97.62 85 GLU A O 1
ATOM 616 N N . HIS A 1 86 ? -14.602 -7.445 26.843 1.00 97.38 86 HIS A N 1
ATOM 617 C CA . HIS A 1 86 ? -14.640 -7.255 25.391 1.00 97.38 86 HIS A CA 1
ATOM 618 C C . HIS A 1 86 ? -13.439 -6.434 24.910 1.00 97.38 86 HIS A C 1
ATOM 620 O O . HIS A 1 86 ? -12.789 -6.793 23.927 1.00 97.38 86 HIS A O 1
ATOM 626 N N . THR A 1 87 ? -13.106 -5.361 25.634 1.00 97.44 87 THR A N 1
ATOM 627 C CA . THR A 1 87 ? -11.918 -4.540 25.368 1.00 97.44 87 THR A CA 1
ATOM 628 C C . THR A 1 87 ? -10.651 -5.389 25.462 1.00 97.44 87 THR A C 1
ATOM 630 O O . THR A 1 87 ? -9.873 -5.430 24.512 1.00 97.44 87 THR A O 1
ATOM 633 N N . LYS A 1 88 ? -10.477 -6.144 26.555 1.00 97.69 88 LYS A N 1
ATOM 634 C CA . LYS A 1 88 ? -9.314 -7.027 26.748 1.00 97.69 88 LYS A CA 1
ATOM 635 C C . LYS A 1 88 ? -9.193 -8.082 25.650 1.00 97.69 88 LYS A C 1
ATOM 637 O O . LYS A 1 88 ? -8.088 -8.335 25.177 1.00 97.69 88 LYS A O 1
ATOM 642 N N . ALA A 1 89 ? -10.307 -8.672 25.219 1.00 96.69 89 ALA A N 1
ATOM 643 C CA . ALA A 1 89 ? -10.316 -9.655 24.139 1.00 96.69 89 ALA A CA 1
ATOM 644 C C . ALA A 1 89 ? -9.849 -9.046 22.806 1.00 96.69 89 ALA A C 1
ATOM 646 O O . ALA A 1 89 ? -9.005 -9.629 22.126 1.00 96.69 89 ALA A O 1
ATOM 647 N N . ALA A 1 90 ? -10.340 -7.853 22.455 1.00 97.56 90 ALA A N 1
ATOM 648 C CA . ALA A 1 90 ? -9.903 -7.144 21.253 1.00 97.56 90 ALA A CA 1
ATOM 649 C C . ALA A 1 90 ? -8.409 -6.784 21.311 1.00 97.56 90 ALA A C 1
ATOM 651 O O . ALA A 1 90 ? -7.692 -6.977 20.331 1.00 97.56 90 ALA A O 1
ATOM 652 N N . GLU A 1 91 ? -7.916 -6.321 22.462 1.00 98.12 91 GLU A N 1
ATOM 653 C CA . GLU A 1 91 ? -6.494 -6.013 22.649 1.00 98.12 91 GLU A CA 1
ATOM 654 C C . GLU A 1 91 ? -5.605 -7.254 22.596 1.00 98.12 91 GLU A C 1
ATOM 656 O O . GLU A 1 91 ? -4.525 -7.207 22.009 1.00 98.12 91 GLU A O 1
ATOM 661 N N . SER A 1 92 ? -6.045 -8.362 23.193 1.00 97.38 92 SER A N 1
ATOM 662 C CA . SER A 1 92 ? -5.329 -9.636 23.144 1.00 97.38 92 SER A CA 1
ATOM 663 C C . SER A 1 92 ? -5.203 -10.128 21.702 1.00 97.38 92 SER A C 1
ATOM 665 O O . SER A 1 92 ? -4.096 -10.440 21.259 1.00 97.38 92 SER A O 1
ATOM 667 N N . LEU A 1 93 ? -6.299 -10.081 20.936 1.00 96.75 93 LEU A N 1
ATOM 668 C CA . LEU A 1 93 ? -6.284 -10.412 19.514 1.00 96.75 93 LEU A CA 1
ATOM 669 C C . LEU A 1 93 ? -5.353 -9.474 18.734 1.00 96.75 93 LEU A C 1
ATOM 671 O O . LEU A 1 93 ? -4.501 -9.953 17.991 1.00 96.75 93 LEU A O 1
ATOM 675 N N . ALA A 1 94 ? -5.440 -8.159 18.947 1.00 97.62 94 ALA A N 1
ATOM 676 C CA . ALA A 1 94 ? -4.583 -7.183 18.273 1.00 97.62 94 ALA A CA 1
ATOM 677 C C . ALA A 1 94 ? -3.087 -7.385 18.574 1.00 97.62 94 ALA A C 1
ATOM 679 O O . ALA A 1 94 ? -2.265 -7.269 17.670 1.00 97.62 94 ALA A O 1
ATOM 680 N N . ARG A 1 95 ? -2.717 -7.740 19.812 1.00 96.81 95 ARG A N 1
ATOM 681 C CA . ARG A 1 95 ? -1.319 -8.045 20.185 1.00 96.81 95 ARG A CA 1
ATOM 682 C C . ARG A 1 95 ? -0.798 -9.340 19.569 1.00 96.81 95 ARG A C 1
ATOM 684 O O . ARG A 1 95 ? 0.411 -9.477 19.430 1.00 96.81 95 ARG A O 1
ATOM 691 N N . SER A 1 96 ? -1.683 -10.272 19.220 1.00 96.19 96 SER A N 1
ATOM 692 C CA . SER A 1 96 ? -1.306 -11.537 18.577 1.00 96.19 96 SER A CA 1
ATOM 693 C C . SER A 1 96 ? -1.095 -11.423 17.061 1.00 96.19 96 SER A C 1
ATOM 695 O O . SER A 1 96 ? -0.643 -12.377 16.430 1.00 96.19 96 SER A O 1
ATOM 697 N N . ILE A 1 97 ? -1.420 -10.272 16.459 1.00 94.62 97 ILE A N 1
ATOM 698 C CA . ILE A 1 97 ? -1.250 -10.060 15.021 1.00 94.62 97 ILE A CA 1
ATOM 699 C C . ILE A 1 97 ? 0.234 -9.871 14.701 1.00 94.62 97 ILE A C 1
ATOM 701 O O . ILE A 1 97 ? 0.885 -8.939 15.172 1.00 94.62 97 ILE A O 1
ATOM 705 N N . HIS A 1 98 ? 0.743 -10.734 13.825 1.00 91.38 98 HIS A N 1
ATOM 706 C CA . HIS A 1 98 ? 2.064 -10.610 13.227 1.00 91.38 98 HIS A CA 1
ATOM 707 C C . HIS A 1 98 ? 1.924 -10.300 11.738 1.00 91.38 98 HIS A C 1
ATOM 709 O O . HIS A 1 98 ? 1.327 -11.068 10.984 1.00 91.38 98 HIS A O 1
ATOM 715 N N . PHE A 1 99 ? 2.483 -9.168 11.311 1.00 90.62 99 PHE A N 1
ATOM 716 C CA . PHE A 1 99 ? 2.561 -8.816 9.898 1.00 90.62 99 PHE A CA 1
ATOM 717 C C . PHE A 1 99 ? 3.793 -9.460 9.274 1.00 90.62 99 PHE A C 1
ATOM 719 O O . PHE A 1 99 ? 4.900 -9.337 9.795 1.00 90.62 99 PHE A O 1
ATOM 726 N N . PHE A 1 100 ? 3.606 -10.105 8.127 1.00 83.00 100 PHE A N 1
ATOM 727 C CA . PHE A 1 100 ? 4.693 -10.707 7.369 1.00 83.00 100 PHE A CA 1
ATOM 728 C C . PHE A 1 100 ? 4.901 -9.944 6.074 1.00 83.00 100 PHE A C 1
ATOM 730 O O . PHE A 1 100 ? 3.946 -9.533 5.413 1.00 83.00 100 PHE A O 1
ATOM 737 N N . LYS A 1 101 ? 6.166 -9.764 5.698 1.00 80.31 101 LYS A N 1
ATOM 738 C CA . LYS A 1 101 ? 6.501 -9.249 4.378 1.00 80.31 101 LYS A CA 1
ATOM 739 C C . LYS A 1 101 ? 6.039 -10.288 3.354 1.00 80.31 101 LYS A C 1
ATOM 741 O O . LYS A 1 101 ? 6.515 -11.424 3.433 1.00 80.31 101 LYS A O 1
ATOM 746 N N . PRO A 1 102 ? 5.141 -9.943 2.416 1.00 72.06 102 PRO A N 1
ATOM 747 C CA . PRO A 1 102 ? 4.686 -10.909 1.432 1.00 72.06 102 PRO A CA 1
ATOM 748 C C . PRO A 1 102 ? 5.898 -11.436 0.647 1.00 72.06 102 PRO A C 1
ATOM 750 O O . PRO A 1 102 ? 6.762 -10.637 0.255 1.00 72.06 102 PRO A O 1
ATOM 753 N N . PRO A 1 103 ? 6.010 -12.763 0.446 1.00 71.88 103 PRO A N 1
ATOM 754 C CA . PRO A 1 103 ? 7.078 -13.317 -0.367 1.00 71.88 103 PRO A CA 1
ATOM 755 C C . PRO A 1 103 ? 6.980 -12.740 -1.780 1.00 71.88 103 PRO A C 1
ATOM 757 O O . PRO A 1 103 ? 5.888 -12.544 -2.318 1.00 71.88 103 PRO A O 1
ATOM 760 N N . ILE A 1 104 ? 8.129 -12.445 -2.387 1.00 77.25 104 ILE A N 1
ATOM 761 C CA . ILE A 1 104 ? 8.162 -12.010 -3.784 1.00 77.25 104 ILE A CA 1
ATOM 762 C C . ILE A 1 104 ? 7.658 -13.184 -4.624 1.00 77.25 104 ILE A C 1
ATOM 764 O O . ILE A 1 104 ? 8.234 -14.269 -4.571 1.00 77.25 104 ILE A O 1
ATOM 768 N N . SER A 1 105 ? 6.581 -12.971 -5.381 1.00 86.44 105 SER A N 1
ATOM 769 C CA . SER A 1 105 ? 6.034 -13.997 -6.270 1.00 86.44 105 SER A CA 1
ATOM 770 C C . SER A 1 105 ? 7.102 -14.483 -7.263 1.00 86.44 105 SER A C 1
ATOM 772 O O . SER A 1 105 ? 7.846 -13.641 -7.779 1.00 86.44 105 SER A O 1
ATOM 774 N N . PRO A 1 106 ? 7.178 -15.791 -7.585 1.00 90.88 106 PRO A N 1
ATOM 775 C CA . PRO A 1 106 ? 8.152 -16.318 -8.542 1.00 90.88 106 PRO A CA 1
ATOM 776 C C . PRO A 1 106 ? 8.161 -15.564 -9.876 1.00 90.88 106 PRO A C 1
ATOM 778 O O . PRO A 1 106 ? 9.230 -15.210 -10.365 1.00 90.88 106 PRO A O 1
ATOM 781 N N . ILE A 1 107 ? 6.981 -15.210 -10.403 1.00 91.50 107 ILE A N 1
ATOM 782 C CA . ILE A 1 107 ? 6.861 -14.442 -11.653 1.00 91.50 107 ILE A CA 1
ATOM 783 C C . ILE A 1 107 ? 7.461 -13.036 -11.518 1.00 91.50 107 ILE A C 1
ATOM 785 O O . ILE A 1 107 ? 8.134 -12.549 -12.421 1.00 91.50 107 ILE A O 1
ATOM 789 N N . ALA A 1 108 ? 7.283 -12.384 -10.366 1.00 92.44 108 ALA A N 1
ATOM 790 C CA . ALA A 1 108 ? 7.858 -11.069 -10.112 1.00 92.44 108 ALA A CA 1
ATOM 791 C C . ALA A 1 108 ? 9.385 -11.143 -9.960 1.00 92.44 108 ALA A C 1
ATOM 793 O O . ALA A 1 108 ? 10.094 -10.244 -10.411 1.00 92.44 108 ALA A O 1
ATOM 794 N N . LEU A 1 109 ? 9.900 -12.219 -9.358 1.00 92.44 109 LEU A N 1
ATOM 795 C CA . LEU A 1 109 ? 11.336 -12.459 -9.242 1.00 92.44 109 LEU A CA 1
ATOM 796 C C . LEU A 1 109 ? 11.978 -12.700 -10.614 1.00 92.44 109 LEU A C 1
ATOM 798 O O . LEU A 1 109 ? 12.993 -12.073 -10.915 1.00 92.44 109 LEU A O 1
ATOM 802 N N . GLU A 1 110 ? 11.366 -13.543 -11.447 1.00 94.00 110 GLU A N 1
ATOM 803 C CA . GLU A 1 110 ? 11.815 -13.817 -12.815 1.00 94.00 110 GLU A CA 1
ATOM 804 C C . GLU A 1 110 ? 11.880 -12.524 -13.635 1.00 94.00 110 GLU A C 1
ATOM 806 O O . GLU A 1 110 ? 12.914 -12.188 -14.212 1.00 94.00 110 GLU A O 1
ATOM 811 N N . TRP A 1 111 ? 10.806 -11.734 -13.620 1.00 95.75 111 TRP A N 1
ATOM 812 C CA . TRP A 1 111 ? 10.766 -10.451 -14.315 1.00 95.75 111 TRP A CA 1
ATOM 813 C C . TRP A 1 111 ? 11.769 -9.443 -13.763 1.00 95.75 111 TRP A C 1
ATOM 815 O O . TRP A 1 111 ? 12.413 -8.737 -14.538 1.00 95.75 111 TRP A O 1
ATOM 825 N N . LYS A 1 112 ? 11.958 -9.393 -12.440 1.00 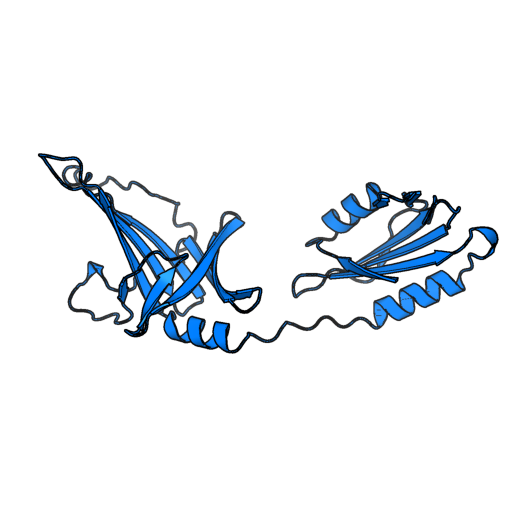94.75 112 LYS A N 1
ATOM 826 C CA . LYS A 1 112 ? 12.982 -8.536 -11.842 1.00 94.75 112 LYS A CA 1
ATOM 827 C C . LYS A 1 112 ? 14.368 -8.919 -12.350 1.00 94.75 112 LYS A C 1
ATOM 829 O O . LYS A 1 112 ? 15.104 -8.029 -12.750 1.00 94.75 112 LYS A O 1
ATOM 834 N N . GLN A 1 113 ? 14.715 -10.207 -12.371 1.00 94.31 113 GLN A N 1
ATOM 835 C CA . GLN A 1 113 ? 15.995 -10.688 -12.906 1.00 94.31 113 GLN A CA 1
ATOM 836 C C . GLN A 1 113 ? 16.142 -10.358 -14.395 1.00 94.31 113 GLN A C 1
ATOM 838 O O . GLN A 1 113 ? 17.186 -9.877 -14.821 1.00 94.31 113 GLN A O 1
ATOM 843 N N . LYS A 1 114 ? 15.070 -10.546 -15.167 1.00 94.50 114 LYS A N 1
ATOM 844 C CA . LYS A 1 114 ? 15.010 -10.289 -16.608 1.00 94.50 114 LYS A CA 1
ATOM 845 C C . LYS A 1 114 ? 15.223 -8.820 -16.990 1.00 94.50 114 LYS A C 1
ATOM 847 O O . LYS A 1 114 ? 15.701 -8.548 -18.090 1.00 94.50 114 LYS A O 1
ATOM 852 N N . LEU A 1 115 ? 14.803 -7.891 -16.135 1.00 96.06 115 LEU A N 1
ATOM 853 C CA . LEU A 1 115 ? 14.864 -6.445 -16.377 1.00 96.06 115 LEU A CA 1
ATOM 854 C C . LEU A 1 115 ? 16.048 -5.759 -15.689 1.00 96.06 115 LEU A C 1
ATOM 856 O O . LEU A 1 115 ? 16.333 -4.600 -15.975 1.00 96.06 115 LEU A O 1
ATOM 860 N N . ASN A 1 116 ? 16.711 -6.459 -14.771 1.00 94.69 116 ASN A N 1
ATOM 861 C CA . ASN A 1 116 ? 17.788 -5.917 -13.964 1.00 94.69 116 ASN A CA 1
ATOM 862 C C . ASN A 1 116 ? 18.961 -5.448 -14.841 1.00 94.69 116 ASN A C 1
ATOM 864 O O . ASN A 1 116 ? 19.581 -6.255 -15.529 1.00 94.69 116 ASN A O 1
ATOM 868 N N . GLY A 1 117 ? 19.266 -4.151 -14.787 1.00 93.06 117 GLY A N 1
ATOM 869 C CA . GLY A 1 117 ? 20.347 -3.539 -15.552 1.00 93.06 117 GLY A CA 1
ATOM 870 C C . GLY A 1 117 ? 20.010 -3.327 -17.025 1.00 93.06 117 GLY A C 1
ATOM 871 O O . GLY A 1 117 ? 20.928 -3.224 -17.825 1.00 93.06 117 GLY A O 1
ATOM 872 N N . CYS A 1 118 ? 18.729 -3.280 -17.402 1.00 94.50 118 CYS A N 1
ATOM 873 C CA . CYS A 1 118 ? 18.312 -3.107 -18.793 1.00 94.50 118 CYS A CA 1
ATOM 874 C C . CYS A 1 118 ? 17.700 -1.723 -19.061 1.00 94.50 118 CYS A C 1
ATOM 876 O O . CYS A 1 118 ? 16.995 -1.173 -18.215 1.00 94.50 118 CYS A O 1
ATOM 878 N N . ARG A 1 119 ? 17.896 -1.208 -20.277 1.00 92.38 119 ARG A N 1
ATOM 879 C CA . ARG A 1 119 ? 17.117 -0.127 -20.887 1.00 92.38 119 ARG A CA 1
ATOM 880 C C . ARG A 1 119 ? 15.889 -0.709 -21.577 1.00 92.38 119 ARG A C 1
ATOM 882 O O . ARG A 1 119 ? 15.988 -1.712 -22.287 1.00 92.38 119 ARG A O 1
ATOM 889 N N . LEU A 1 120 ? 14.744 -0.067 -21.382 1.00 92.81 120 LEU A N 1
ATOM 890 C CA . LEU A 1 120 ? 13.523 -0.278 -22.150 1.00 92.81 120 LEU A CA 1
ATOM 891 C C . LEU A 1 120 ? 13.287 0.943 -23.042 1.00 92.81 120 LEU A C 1
ATOM 893 O O . LEU A 1 120 ? 13.004 2.014 -22.515 1.00 92.81 120 LEU A O 1
ATOM 897 N N . SER A 1 121 ? 13.369 0.777 -24.361 1.00 87.75 121 SER A N 1
ATOM 898 C CA . SER A 1 121 ? 13.069 1.829 -25.344 1.00 87.75 121 SER A CA 1
ATOM 899 C C . SER A 1 121 ? 11.745 1.548 -26.048 1.00 87.75 121 SER A C 1
ATOM 901 O O . SER A 1 121 ? 11.564 0.484 -26.648 1.00 87.75 121 SER A O 1
ATOM 903 N N . TYR A 1 122 ? 10.824 2.500 -25.993 1.00 85.81 122 TYR A N 1
ATOM 904 C CA . TYR A 1 122 ? 9.601 2.511 -26.786 1.00 85.81 122 TYR A CA 1
ATOM 905 C C . TYR A 1 122 ? 9.724 3.539 -27.898 1.00 85.81 122 TYR A C 1
ATOM 907 O O . TYR A 1 122 ? 10.125 4.670 -27.648 1.00 85.81 122 TYR A O 1
ATOM 915 N N . PHE A 1 123 ? 9.344 3.135 -29.106 1.00 79.44 123 PHE A N 1
ATOM 916 C CA . PHE A 1 123 ? 9.356 3.985 -30.288 1.00 79.44 123 PHE A CA 1
ATOM 917 C C . PHE A 1 123 ? 7.925 4.126 -30.787 1.00 79.44 123 PHE A C 1
ATOM 919 O O . PHE A 1 123 ? 7.346 3.149 -31.271 1.00 79.44 123 PHE A O 1
ATOM 926 N N . SER A 1 124 ? 7.363 5.327 -30.698 1.00 67.88 124 SER A N 1
ATOM 927 C CA . SER A 1 124 ? 6.087 5.628 -31.342 1.00 67.88 124 SER A CA 1
ATOM 928 C C . SER A 1 124 ? 6.360 6.239 -32.713 1.00 67.88 124 SER A C 1
ATOM 930 O O . SER A 1 124 ? 7.228 7.098 -32.842 1.00 67.88 124 SER A O 1
ATOM 932 N N . ARG A 1 125 ? 5.664 5.768 -33.753 1.00 58.50 125 ARG A N 1
ATOM 933 C CA . ARG A 1 125 ? 5.734 6.358 -35.096 1.00 58.50 125 ARG A CA 1
ATOM 934 C C . ARG A 1 125 ? 4.405 7.025 -35.406 1.00 58.50 125 ARG A C 1
ATOM 936 O O . ARG A 1 125 ? 3.404 6.328 -35.566 1.00 58.50 125 ARG A O 1
ATOM 943 N N . TYR A 1 126 ? 4.403 8.346 -35.537 1.00 43.19 126 TYR A N 1
ATOM 944 C CA . TYR A 1 126 ? 3.270 9.079 -36.095 1.00 43.19 126 TYR A CA 1
ATOM 945 C C . TYR A 1 126 ? 3.532 9.339 -37.581 1.00 43.19 126 TYR A C 1
ATOM 947 O O . TYR A 1 126 ? 4.507 9.997 -37.944 1.00 43.19 126 TYR A O 1
ATOM 955 N N . SER A 1 127 ? 2.679 8.790 -38.449 1.00 43.75 127 SER A N 1
ATOM 956 C CA . SER A 1 127 ? 2.700 9.054 -39.889 1.00 43.75 127 SER A CA 1
ATOM 957 C C . SER A 1 127 ? 1.533 9.973 -40.236 1.00 43.75 127 SER A C 1
ATOM 959 O O . SER A 1 127 ? 0.402 9.518 -40.392 1.00 43.75 127 SER A O 1
ATOM 961 N N . SER A 1 128 ? 1.794 11.274 -40.360 1.00 39.59 128 SER A N 1
ATOM 962 C CA . SER A 1 128 ? 0.911 12.163 -41.116 1.00 39.59 128 SER A CA 1
ATOM 963 C C . SER A 1 128 ? 1.260 12.032 -42.595 1.00 39.59 128 SER A C 1
ATOM 965 O O . SER A 1 128 ? 2.418 12.191 -42.981 1.00 39.59 128 SER A O 1
ATOM 967 N N . GLY A 1 129 ? 0.274 11.693 -43.423 1.00 45.81 129 GLY A N 1
ATOM 968 C CA . GLY A 1 129 ? 0.468 11.488 -44.855 1.00 45.81 129 GLY A CA 1
ATOM 969 C C . GLY A 1 129 ? 1.237 12.628 -45.541 1.00 45.81 129 GLY A C 1
ATOM 970 O O . GLY A 1 129 ? 1.024 13.806 -45.273 1.00 45.81 129 GLY A O 1
ATOM 971 N N . SER A 1 130 ? 2.102 12.229 -46.474 1.00 47.91 130 SER A N 1
ATOM 972 C CA . SER A 1 130 ? 2.811 13.039 -47.476 1.00 47.91 130 SER A CA 1
ATOM 973 C C . SER A 1 130 ? 4.016 13.907 -47.081 1.00 47.91 130 SER A C 1
ATOM 975 O O . SER A 1 130 ? 4.663 14.407 -47.997 1.00 47.91 130 SER A O 1
ATOM 977 N N . SER A 1 131 ? 4.415 14.036 -45.811 1.00 45.25 131 SER A N 1
ATOM 978 C CA . SER A 1 131 ? 5.719 14.637 -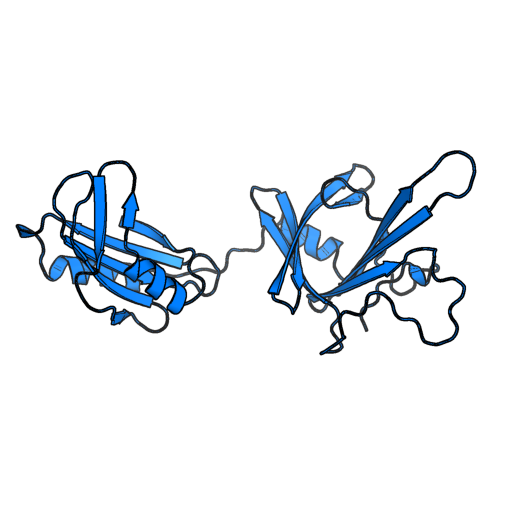45.459 1.00 45.25 131 SER A CA 1
ATOM 979 C C . SER A 1 131 ? 6.086 14.400 -43.990 1.00 45.25 131 SER A C 1
ATOM 981 O O . SER A 1 131 ? 5.485 15.011 -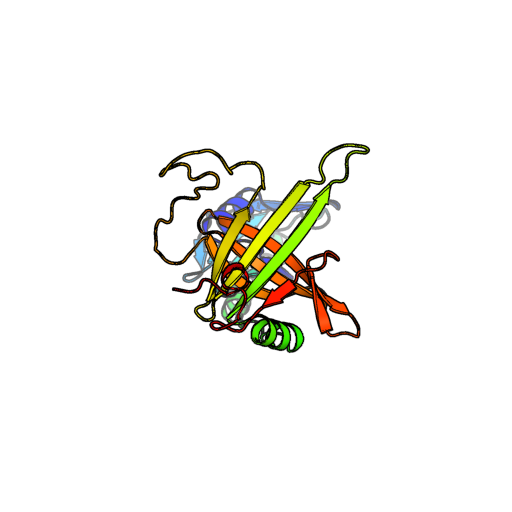43.115 1.00 45.25 131 SER A O 1
ATOM 983 N N . GLY A 1 132 ? 7.116 13.580 -43.741 1.00 42.75 132 GLY A N 1
ATOM 984 C CA . GLY A 1 132 ? 7.794 13.453 -42.441 1.00 42.75 132 GLY A CA 1
ATOM 985 C C . GLY A 1 132 ? 7.064 12.576 -41.416 1.00 42.75 132 GLY A C 1
ATOM 986 O O . GLY A 1 132 ? 5.980 12.911 -40.953 1.00 42.75 132 GLY A O 1
ATOM 987 N N . GLY A 1 133 ? 7.659 11.434 -41.062 1.00 42.91 133 GLY A N 1
ATOM 988 C CA . GLY A 1 133 ? 7.228 10.641 -39.909 1.00 42.91 133 GLY A CA 1
ATOM 989 C C . GLY A 1 133 ? 7.973 11.104 -38.662 1.00 42.91 133 GLY A C 1
ATOM 990 O O . GLY A 1 133 ? 9.176 11.328 -38.742 1.00 42.91 133 GLY A O 1
ATOM 991 N N . TYR A 1 134 ? 7.267 11.240 -37.543 1.00 48.00 134 TYR A N 1
ATOM 992 C CA . TYR A 1 134 ? 7.870 11.553 -36.246 1.00 48.00 134 TYR A CA 1
ATOM 993 C C . TYR A 1 134 ? 8.144 10.249 -35.501 1.00 48.00 134 TYR A C 1
ATOM 995 O O . TYR A 1 134 ? 7.228 9.422 -35.382 1.00 48.00 134 TYR A O 1
ATOM 1003 N N . THR A 1 135 ? 9.360 10.067 -34.988 1.00 55.34 135 THR A N 1
ATOM 1004 C CA . THR A 1 135 ? 9.658 9.015 -34.013 1.00 55.34 135 THR A CA 1
ATOM 1005 C C . THR A 1 135 ? 9.865 9.656 -32.649 1.00 55.34 135 THR A C 1
ATOM 1007 O O . THR A 1 135 ? 10.856 10.342 -32.431 1.00 55.34 135 THR A O 1
ATOM 1010 N N . SER A 1 136 ? 8.943 9.435 -31.711 1.00 58.03 136 SER A N 1
ATOM 1011 C CA . SER A 1 136 ? 9.227 9.746 -30.308 1.00 58.03 136 SER A CA 1
ATOM 1012 C C . SER A 1 136 ? 9.796 8.510 -29.625 1.00 58.03 136 SER A C 1
ATOM 1014 O O . SER A 1 136 ? 9.269 7.401 -29.788 1.00 58.03 136 SER A O 1
ATOM 1016 N N . GLU A 1 137 ? 10.886 8.696 -28.882 1.00 71.06 137 GLU A N 1
ATOM 1017 C CA . GLU A 1 137 ? 11.497 7.643 -28.078 1.00 71.06 137 GLU A CA 1
ATOM 1018 C C . GLU A 1 137 ? 11.287 7.925 -26.590 1.00 71.06 137 GLU A C 1
ATOM 1020 O O . GLU A 1 137 ? 11.699 8.958 -26.059 1.00 71.06 137 GLU A O 1
ATOM 1025 N N . THR A 1 138 ? 10.690 6.957 -25.900 1.00 82.19 138 THR A N 1
ATOM 1026 C CA . THR A 1 138 ? 10.643 6.918 -24.438 1.00 82.19 138 THR A CA 1
ATOM 1027 C C . THR A 1 138 ? 11.612 5.855 -23.947 1.00 82.19 138 THR A C 1
ATOM 1029 O O . THR A 1 138 ? 11.508 4.698 -24.356 1.00 82.19 138 THR A O 1
ATOM 1032 N N . THR A 1 139 ? 12.508 6.211 -23.028 1.00 87.94 139 THR A N 1
ATOM 1033 C CA . THR A 1 139 ? 13.475 5.280 -22.431 1.00 87.94 139 THR A CA 1
ATOM 1034 C C . THR A 1 139 ? 13.280 5.132 -20.926 1.00 87.94 139 THR A C 1
ATOM 1036 O O . THR A 1 139 ? 12.990 6.097 -20.216 1.00 87.94 139 THR A O 1
ATOM 1039 N N . ILE A 1 140 ? 13.445 3.905 -20.430 1.00 91.81 140 ILE A N 1
ATOM 1040 C CA . ILE A 1 140 ? 13.417 3.567 -19.004 1.00 91.81 140 ILE A CA 1
ATOM 1041 C C . ILE A 1 140 ? 14.634 2.696 -18.687 1.00 91.81 140 ILE A C 1
ATOM 1043 O O . ILE A 1 140 ? 14.681 1.530 -19.074 1.00 91.81 140 ILE A O 1
ATOM 1047 N N . ASP A 1 141 ? 15.609 3.242 -17.968 1.00 92.12 141 ASP A N 1
ATOM 1048 C CA . ASP A 1 141 ? 16.775 2.496 -17.490 1.00 92.12 141 ASP A CA 1
ATOM 1049 C C . ASP A 1 141 ? 16.480 1.888 -16.123 1.00 92.12 141 ASP A C 1
ATOM 1051 O O . ASP A 1 141 ? 16.294 2.619 -15.153 1.00 92.12 141 ASP A O 1
ATOM 1055 N N . LEU A 1 142 ? 16.435 0.561 -16.030 1.00 94.38 142 LEU A N 1
ATOM 1056 C CA . LEU A 1 142 ? 16.113 -0.184 -14.812 1.00 94.38 142 LEU A CA 1
ATOM 1057 C C . LEU A 1 142 ? 17.397 -0.668 -14.133 1.00 94.38 142 LEU A C 1
ATOM 1059 O O . LEU A 1 142 ? 17.834 -1.804 -14.308 1.00 94.38 142 LEU A O 1
ATOM 1063 N N . CYS A 1 143 ? 18.025 0.203 -13.348 1.00 92.31 143 CYS A N 1
ATOM 1064 C CA . CYS A 1 143 ? 19.360 -0.043 -12.812 1.00 92.31 143 CYS A CA 1
ATOM 1065 C C . CYS A 1 143 ? 19.378 -1.066 -11.678 1.00 92.31 143 CYS A C 1
ATOM 1067 O O . CYS A 1 143 ? 18.469 -1.124 -10.844 1.00 92.31 143 CYS A O 1
ATOM 1069 N N . ALA A 1 144 ? 20.454 -1.850 -11.612 1.00 90.62 144 ALA A N 1
ATOM 1070 C CA . ALA A 1 144 ? 20.585 -2.969 -10.682 1.00 90.62 144 ALA A CA 1
ATOM 1071 C C . ALA A 1 144 ? 20.540 -2.580 -9.207 1.00 90.62 144 ALA A C 1
ATOM 1073 O O . ALA A 1 144 ? 20.087 -3.347 -8.356 1.00 90.62 144 ALA A O 1
ATOM 1074 N N . GLN A 1 145 ? 20.945 -1.350 -8.916 1.00 88.06 145 GLN A N 1
ATOM 1075 C CA . GLN A 1 145 ? 20.906 -0.739 -7.596 1.00 88.06 145 GLN A CA 1
ATOM 1076 C C . GLN A 1 145 ? 19.474 -0.363 -7.156 1.00 88.06 145 GLN A C 1
ATOM 1078 O O . GLN A 1 145 ? 19.285 0.121 -6.042 1.00 88.06 145 GLN A O 1
ATOM 1083 N N . GLY A 1 146 ? 18.460 -0.582 -8.004 1.00 88.44 146 GLY A N 1
ATOM 1084 C CA . GLY A 1 146 ? 17.040 -0.399 -7.686 1.00 88.44 146 GLY A CA 1
ATOM 1085 C C . GLY A 1 146 ? 16.475 0.989 -7.992 1.00 88.44 146 GLY A C 1
ATOM 1086 O O . GLY A 1 146 ? 15.307 1.242 -7.693 1.00 88.44 146 GLY A O 1
ATOM 1087 N N . PHE A 1 147 ? 17.267 1.883 -8.589 1.00 90.06 147 PHE A N 1
ATOM 1088 C CA . PHE A 1 147 ? 16.786 3.160 -9.119 1.00 90.06 147 PHE A CA 1
ATOM 1089 C C . PHE A 1 147 ? 16.507 3.070 -10.621 1.00 90.06 147 PHE A C 1
ATOM 1091 O O . PHE A 1 147 ? 17.026 2.172 -11.284 1.00 90.06 147 PHE A O 1
ATOM 1098 N N . PHE A 1 148 ? 15.677 3.966 -11.153 1.00 90.31 148 PHE A N 1
ATOM 1099 C CA . PHE A 1 148 ? 15.456 4.069 -12.595 1.00 90.31 148 PHE A CA 1
ATOM 1100 C C . PHE A 1 148 ? 15.736 5.471 -13.126 1.00 90.31 148 PHE A C 1
ATOM 1102 O O . PHE A 1 148 ? 15.623 6.455 -12.391 1.00 90.31 148 PHE A O 1
ATOM 1109 N N . ARG A 1 149 ? 16.074 5.569 -14.413 1.00 88.25 149 ARG A N 1
ATOM 1110 C CA . ARG A 1 149 ? 16.074 6.830 -15.169 1.00 88.25 149 ARG A CA 1
ATOM 1111 C C . ARG A 1 149 ? 14.998 6.778 -16.240 1.00 88.25 149 ARG A C 1
ATOM 1113 O O . ARG A 1 149 ? 14.786 5.733 -16.844 1.00 88.25 149 ARG A O 1
ATOM 1120 N N . TYR A 1 150 ? 14.318 7.898 -16.438 1.00 84.31 150 TYR A N 1
ATOM 1121 C CA . TYR A 1 150 ? 13.294 8.058 -17.462 1.00 84.31 150 TYR A CA 1
ATOM 1122 C C . TYR A 1 150 ? 13.719 9.163 -18.428 1.00 84.31 150 TYR A C 1
ATOM 1124 O O . TYR A 1 150 ? 14.043 10.264 -17.978 1.00 84.31 150 TYR A O 1
ATOM 1132 N N . GLY A 1 151 ? 13.731 8.869 -19.727 1.00 77.56 151 GLY A N 1
ATOM 1133 C CA . GLY A 1 151 ? 14.101 9.806 -20.787 1.00 77.56 151 GLY A CA 1
ATOM 1134 C C . GLY A 1 151 ? 13.015 9.912 -21.854 1.00 77.56 151 GLY A C 1
ATOM 1135 O O . GLY A 1 151 ? 12.356 8.925 -22.175 1.00 77.56 151 GLY A O 1
ATOM 1136 N N . LEU A 1 152 ? 12.845 11.113 -22.404 1.00 66.62 152 LEU A N 1
ATOM 1137 C CA . LEU A 1 152 ? 12.000 11.390 -23.564 1.00 66.62 152 LEU A CA 1
ATOM 1138 C C . LEU A 1 152 ? 12.866 12.093 -24.608 1.00 66.62 152 LEU A C 1
ATOM 1140 O O . LEU A 1 152 ? 13.411 13.155 -24.314 1.00 66.62 152 LEU A O 1
ATOM 1144 N N . ASN A 1 153 ? 12.976 11.509 -25.797 1.00 58.12 153 ASN A N 1
ATOM 1145 C CA . ASN A 1 153 ? 13.592 12.142 -26.957 1.00 58.12 153 ASN A CA 1
ATOM 1146 C C . ASN A 1 153 ? 12.490 12.400 -27.994 1.00 58.12 153 ASN A C 1
ATOM 1148 O O . ASN A 1 153 ? 11.803 11.470 -28.422 1.00 58.12 153 ASN A O 1
ATOM 1152 N N . ASP A 1 154 ? 12.323 13.661 -28.382 1.00 42.41 154 ASP A N 1
ATOM 1153 C CA . ASP A 1 15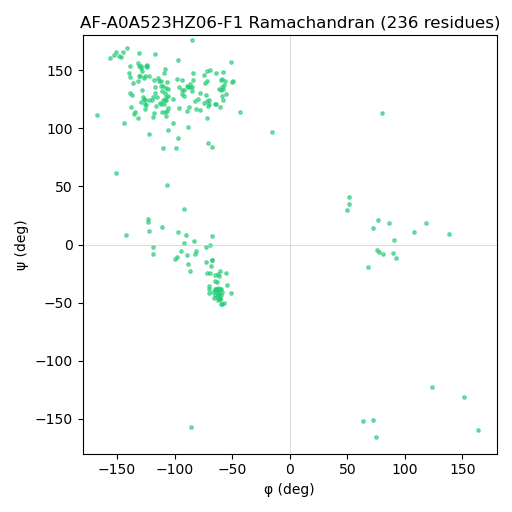4 ? 11.491 14.076 -29.512 1.00 42.41 154 ASP A CA 1
ATOM 1154 C C . ASP A 1 154 ? 12.426 14.601 -30.615 1.00 42.41 154 ASP A C 1
ATOM 1156 O O . ASP A 1 154 ? 13.338 15.384 -30.338 1.00 42.41 154 ASP A O 1
ATOM 1160 N N . GLU A 1 155 ? 12.241 14.165 -31.862 1.00 38.19 155 GLU A N 1
ATOM 1161 C CA . GLU A 1 155 ? 13.125 14.457 -33.009 1.00 38.19 155 GLU A CA 1
ATOM 1162 C C . GLU A 1 155 ? 13.117 15.948 -33.441 1.00 38.19 155 GLU A C 1
ATOM 1164 O O . GLU A 1 155 ? 13.737 16.320 -34.437 1.00 38.19 155 GLU A O 1
ATOM 1169 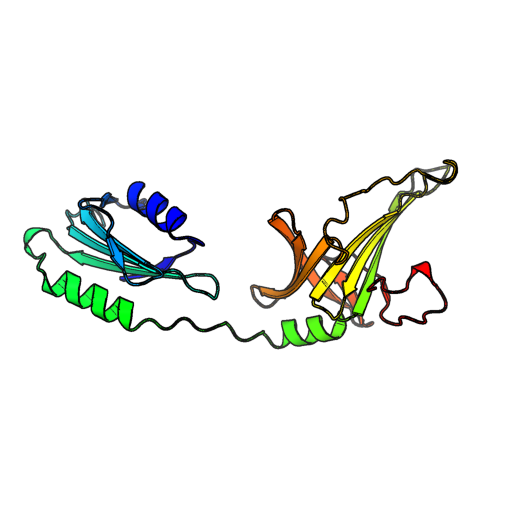N N . THR A 1 156 ? 12.463 16.845 -32.692 1.00 35.19 156 THR A N 1
ATOM 1170 C CA . THR A 1 156 ? 12.360 18.287 -32.990 1.00 35.19 156 THR A CA 1
ATOM 1171 C C . THR A 1 156 ? 13.449 19.175 -32.366 1.00 35.19 156 THR A C 1
ATOM 1173 O O . THR A 1 156 ? 13.462 20.378 -32.625 1.00 35.19 156 THR A O 1
ATOM 1176 N N . VAL A 1 157 ? 14.429 18.637 -31.626 1.00 34.22 157 VAL A N 1
ATOM 1177 C CA . VAL A 1 157 ? 15.531 19.438 -31.035 1.00 34.22 157 VAL A CA 1
ATOM 1178 C C . VAL A 1 157 ? 16.864 19.218 -31.765 1.00 34.22 157 VAL A C 1
ATOM 1180 O O . VAL A 1 157 ? 17.878 18.911 -31.153 1.00 34.22 157 VAL A O 1
ATOM 1183 N N . TRP A 1 158 ? 16.890 19.355 -33.097 1.00 27.47 158 TRP A N 1
ATOM 1184 C CA . TRP A 1 158 ? 18.136 19.265 -33.891 1.00 27.47 158 TRP A CA 1
ATOM 1185 C C . TRP A 1 158 ? 18.768 20.622 -34.240 1.00 27.47 158 TRP A C 1
ATOM 1187 O O . TRP A 1 158 ? 19.703 20.693 -35.032 1.00 27.47 158 TRP A O 1
ATOM 1197 N N . ASN A 1 159 ? 18.297 21.718 -33.637 1.00 28.14 159 ASN A N 1
ATOM 1198 C CA . ASN A 1 159 ? 18.911 23.038 -33.812 1.00 28.14 159 ASN A CA 1
ATOM 1199 C C . ASN A 1 159 ? 18.721 23.935 -32.589 1.00 28.14 159 ASN A C 1
ATOM 1201 O O . ASN A 1 159 ? 18.119 25.006 -32.647 1.00 28.14 159 ASN A O 1
ATOM 1205 N N . ALA A 1 160 ? 19.261 23.504 -31.459 1.00 27.81 160 ALA A N 1
ATOM 1206 C CA . ALA A 1 160 ? 19.480 24.411 -30.354 1.00 27.81 160 ALA A CA 1
ATOM 1207 C C . ALA A 1 160 ? 20.883 24.147 -29.807 1.00 27.81 160 ALA A C 1
ATOM 1209 O O . ALA A 1 160 ? 21.207 23.055 -29.342 1.00 27.81 160 ALA A O 1
ATOM 1210 N N . GLY A 1 161 ? 21.752 25.142 -30.006 1.00 24.17 161 GLY A N 1
ATOM 1211 C CA . GLY A 1 161 ? 23.138 25.113 -29.567 1.00 24.17 161 GLY A CA 1
ATOM 1212 C C . GLY A 1 161 ? 23.251 24.747 -28.090 1.00 24.17 161 GLY A C 1
ATOM 1213 O O . GLY A 1 161 ? 22.301 24.907 -27.325 1.00 24.17 161 GLY A O 1
ATOM 1214 N N . SER A 1 162 ? 24.428 24.238 -27.724 1.00 35.25 162 SER A N 1
ATOM 1215 C CA . SER A 1 162 ? 24.872 23.939 -26.358 1.00 35.25 162 SER A CA 1
ATOM 1216 C C . SER A 1 162 ? 24.010 24.604 -25.270 1.00 35.25 162 SER A C 1
ATOM 1218 O O . SER A 1 162 ? 24.214 25.778 -24.960 1.00 35.25 162 SER A O 1
ATOM 1220 N N . GLY A 1 163 ? 23.040 23.873 -24.703 1.00 27.97 163 GLY A N 1
ATOM 1221 C CA . GLY A 1 163 ? 22.287 24.356 -23.537 1.00 27.97 163 GLY A CA 1
ATOM 1222 C C . GLY A 1 163 ? 20.775 24.130 -23.474 1.00 27.97 163 GLY A C 1
ATOM 1223 O O . GLY A 1 163 ? 20.160 24.664 -22.558 1.00 27.97 163 GLY A O 1
ATOM 1224 N N . THR A 1 164 ? 20.135 23.360 -24.355 1.00 25.48 164 THR A N 1
ATOM 1225 C CA . THR A 1 164 ? 18.660 23.202 -24.322 1.00 25.48 164 THR A CA 1
ATOM 1226 C C . THR A 1 164 ? 18.236 21.810 -23.876 1.00 25.48 164 THR A C 1
ATOM 1228 O O . THR A 1 164 ? 17.925 20.915 -24.653 1.00 25.48 164 THR A O 1
ATOM 1231 N N . MET A 1 165 ? 18.219 21.661 -22.553 1.00 38.47 165 MET A N 1
ATOM 1232 C CA . MET A 1 165 ? 17.525 20.596 -21.841 1.00 38.47 165 MET A CA 1
ATOM 1233 C C . MET A 1 165 ? 16.012 20.810 -21.954 1.00 38.47 165 MET A C 1
ATOM 1235 O O . MET A 1 165 ? 15.517 21.857 -21.545 1.00 38.47 165 MET A O 1
ATOM 1239 N N . THR A 1 166 ? 15.258 19.827 -22.440 1.00 30.66 166 THR A N 1
ATOM 1240 C CA . THR A 1 166 ? 13.789 19.830 -22.337 1.00 30.66 166 THR A CA 1
ATOM 1241 C C . THR A 1 166 ? 13.315 18.450 -21.891 1.00 30.66 166 THR A C 1
ATOM 1243 O O . THR A 1 166 ? 13.547 17.451 -22.555 1.00 30.66 166 THR A O 1
ATOM 1246 N N . GLY A 1 167 ? 12.749 18.406 -20.678 1.00 31.02 167 GLY A N 1
ATOM 1247 C CA . GLY A 1 167 ? 12.496 17.188 -19.894 1.00 31.02 167 GLY A CA 1
ATOM 1248 C C . GLY A 1 167 ? 13.228 17.138 -18.543 1.00 31.02 167 GLY A C 1
ATOM 1249 O O . GLY A 1 167 ? 13.402 16.068 -17.967 1.00 31.02 167 GLY A O 1
ATOM 1250 N N . GLY A 1 168 ? 13.695 18.282 -18.031 1.00 29.59 168 GLY A N 1
ATOM 1251 C CA . GLY A 1 168 ? 14.383 18.383 -16.746 1.00 29.59 168 GLY A CA 1
ATOM 1252 C C . GLY A 1 168 ? 13.451 18.182 -15.550 1.00 29.59 168 GLY A C 1
ATOM 1253 O O . GLY A 1 168 ? 12.988 19.152 -14.958 1.00 29.59 168 GLY A O 1
ATOM 1254 N N . TYR A 1 169 ? 13.252 16.934 -15.123 1.00 34.72 169 TYR A N 1
ATOM 1255 C CA . TYR A 1 169 ? 13.145 16.685 -13.687 1.00 34.72 169 TYR A CA 1
ATOM 1256 C C . TYR A 1 169 ? 14.546 16.849 -13.105 1.00 34.72 169 TYR A C 1
ATOM 1258 O O . TYR A 1 169 ? 15.450 16.057 -13.367 1.00 34.72 169 TYR A O 1
ATOM 1266 N N . THR A 1 170 ? 14.729 17.932 -12.359 1.00 33.88 170 THR A N 1
ATOM 1267 C CA . THR A 1 170 ? 15.947 18.292 -11.638 1.00 33.88 170 THR A CA 1
ATOM 1268 C C . THR A 1 170 ? 16.524 17.060 -10.933 1.00 33.88 170 THR A C 1
ATOM 1270 O O . THR A 1 170 ? 15.901 16.513 -10.021 1.00 33.88 170 THR A O 1
ATOM 1273 N N . MET A 1 171 ? 17.708 16.600 -11.355 1.00 38.53 171 MET A N 1
ATOM 1274 C CA . MET A 1 171 ? 18.413 15.477 -10.729 1.00 38.53 171 MET A CA 1
ATOM 1275 C C . MET A 1 171 ? 18.878 15.880 -9.325 1.00 38.53 171 MET A C 1
ATOM 1277 O O . MET A 1 171 ? 20.011 16.304 -9.126 1.00 38.53 171 MET A O 1
ATOM 1281 N N . LYS A 1 172 ? 18.000 15.760 -8.328 1.00 38.22 172 LYS A N 1
ATOM 1282 C CA . LYS A 1 172 ? 18.301 16.188 -6.955 1.00 38.22 172 LYS A CA 1
ATOM 1283 C C . LYS A 1 172 ? 19.300 15.261 -6.236 1.00 38.22 172 LYS A C 1
ATOM 1285 O O . LYS A 1 172 ? 19.855 15.663 -5.221 1.00 38.22 172 LYS A O 1
ATOM 1290 N N . TYR A 1 173 ? 19.560 14.047 -6.748 1.00 40.47 173 TYR A N 1
ATOM 1291 C CA . TYR A 1 173 ? 20.299 13.014 -5.995 1.00 40.47 173 TYR A CA 1
ATOM 1292 C C . TYR A 1 173 ? 21.274 12.128 -6.796 1.00 40.47 173 TYR A C 1
ATOM 1294 O O . TYR A 1 173 ? 21.739 11.126 -6.258 1.00 40.47 173 TYR A O 1
ATOM 1302 N N . GLY A 1 174 ? 21.551 12.405 -8.076 1.00 54.97 174 GLY A N 1
ATOM 1303 C CA . GLY A 1 174 ? 22.404 11.547 -8.929 1.00 54.97 174 GLY A CA 1
ATOM 1304 C C . GLY A 1 174 ? 21.814 10.165 -9.288 1.00 54.97 174 GLY A C 1
ATOM 1305 O O . GLY A 1 174 ? 22.184 9.584 -10.302 1.00 54.97 174 GLY A O 1
ATOM 1306 N N . LYS A 1 175 ? 20.819 9.673 -8.538 1.00 60.81 175 LYS A N 1
ATOM 1307 C CA . LYS A 1 175 ? 20.183 8.345 -8.666 1.00 60.81 175 LYS A CA 1
ATOM 1308 C C . LYS A 1 175 ? 18.941 8.305 -9.577 1.00 60.81 175 LYS A C 1
ATOM 1310 O O . LYS A 1 175 ? 18.029 7.524 -9.343 1.00 60.81 175 LYS A O 1
ATOM 1315 N N . GLY A 1 176 ? 18.878 9.149 -10.606 1.00 72.06 176 GLY A N 1
ATOM 1316 C CA . GLY A 1 176 ? 17.783 9.128 -11.588 1.00 72.06 176 GLY A CA 1
ATOM 1317 C C . GLY A 1 176 ? 16.426 9.648 -11.088 1.00 72.06 176 GLY A C 1
ATOM 1318 O O . GLY A 1 176 ? 16.369 10.541 -10.245 1.00 72.06 176 GLY A O 1
ATOM 1319 N N . SER A 1 177 ? 15.342 9.123 -11.667 1.00 81.81 177 SER A N 1
ATOM 1320 C CA . SER A 1 177 ? 13.954 9.602 -11.541 1.00 81.81 177 SER A CA 1
ATOM 1321 C C . SER A 1 177 ? 13.187 8.998 -10.353 1.00 81.81 177 SER A C 1
ATOM 1323 O O . SER A 1 177 ? 12.156 9.539 -9.950 1.00 81.81 177 SER A O 1
ATOM 1325 N N . GLY A 1 178 ? 13.673 7.896 -9.773 1.00 85.38 178 GLY A N 1
ATOM 1326 C CA . GLY A 1 178 ? 13.007 7.209 -8.667 1.00 85.38 178 GLY A CA 1
ATOM 1327 C C . GLY A 1 178 ? 13.516 5.788 -8.438 1.00 85.38 178 GLY A C 1
ATOM 1328 O O . GLY A 1 178 ? 14.604 5.428 -8.879 1.00 85.38 178 GLY A O 1
ATOM 1329 N N . THR A 1 179 ? 12.718 4.960 -7.761 1.00 92.38 179 THR A N 1
ATOM 1330 C CA . THR A 1 179 ? 12.994 3.525 -7.552 1.00 92.38 179 THR A CA 1
ATOM 1331 C C . THR A 1 179 ? 12.068 2.647 -8.375 1.00 92.38 179 THR A C 1
ATOM 1333 O O . THR A 1 179 ? 10.935 3.032 -8.649 1.00 92.38 179 THR A O 1
ATOM 1336 N N . TRP A 1 180 ? 12.524 1.458 -8.761 1.00 94.25 180 TRP A N 1
ATOM 1337 C CA . TRP A 1 180 ? 11.695 0.502 -9.492 1.00 94.25 180 TRP A CA 1
ATOM 1338 C C . TRP A 1 180 ? 11.634 -0.849 -8.785 1.00 94.25 180 TRP A C 1
ATOM 1340 O O . TRP A 1 180 ? 12.533 -1.242 -8.035 1.00 94.25 180 TRP A O 1
ATOM 1350 N N . ARG A 1 181 ? 10.547 -1.578 -9.025 1.00 94.25 181 ARG A N 1
ATOM 1351 C CA . ARG A 1 181 ? 10.369 -2.961 -8.579 1.00 94.25 181 ARG A CA 1
ATOM 1352 C C . ARG A 1 181 ? 9.418 -3.699 -9.510 1.00 94.25 181 ARG A C 1
ATOM 1354 O O . ARG A 1 181 ? 8.648 -3.075 -10.231 1.00 94.25 181 ARG A O 1
ATOM 1361 N N . VAL A 1 182 ? 9.435 -5.025 -9.427 1.00 94.25 182 VAL A N 1
ATOM 1362 C CA . VAL A 1 182 ? 8.382 -5.861 -10.003 1.00 94.25 182 VAL A CA 1
ATOM 1363 C C . VAL A 1 182 ? 7.557 -6.447 -8.867 1.00 94.25 182 VAL A C 1
ATOM 1365 O O . VAL A 1 182 ? 8.116 -6.984 -7.907 1.00 94.25 182 VAL A O 1
ATOM 1368 N N . ILE A 1 183 ? 6.239 -6.321 -8.967 1.00 90.94 183 ILE A N 1
ATOM 1369 C CA . ILE A 1 183 ? 5.272 -6.958 -8.068 1.00 90.94 183 ILE A CA 1
ATOM 1370 C C . ILE A 1 183 ? 4.404 -7.932 -8.864 1.00 90.94 183 ILE A C 1
ATOM 1372 O O . ILE A 1 183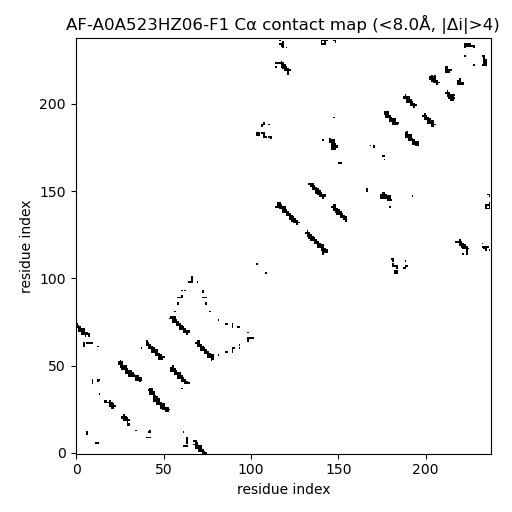 ? 4.377 -7.884 -10.090 1.00 90.94 183 ILE A O 1
ATOM 1376 N N . ALA A 1 184 ? 3.702 -8.825 -8.172 1.00 89.69 184 ALA A N 1
ATOM 1377 C CA . ALA A 1 184 ? 2.630 -9.602 -8.777 1.00 89.69 184 ALA A CA 1
ATOM 1378 C C . ALA A 1 184 ? 1.296 -9.079 -8.248 1.00 89.69 184 ALA A C 1
ATOM 1380 O O . ALA A 1 184 ? 1.105 -9.005 -7.035 1.00 89.69 184 ALA A O 1
ATOM 1381 N N . GLN A 1 185 ? 0.390 -8.733 -9.153 1.00 83.81 185 GLN A N 1
ATOM 1382 C CA . GLN A 1 185 ? -0.949 -8.259 -8.831 1.00 83.81 185 GLN A CA 1
ATOM 1383 C C . GLN A 1 185 ? -1.945 -9.079 -9.646 1.00 83.81 185 GLN A C 1
ATOM 1385 O O . GLN A 1 185 ? -1.831 -9.156 -10.865 1.00 83.81 185 GLN A O 1
ATOM 1390 N N . ASN A 1 186 ? -2.887 -9.746 -8.971 1.00 83.44 186 ASN A N 1
ATOM 1391 C CA . ASN A 1 186 ? -3.871 -10.638 -9.604 1.00 83.44 186 ASN A CA 1
ATOM 1392 C C . ASN A 1 186 ? -3.244 -11.696 -10.540 1.00 83.44 186 ASN A C 1
ATOM 1394 O O . ASN A 1 186 ? -3.799 -12.028 -11.581 1.00 83.44 186 ASN A O 1
ATOM 1398 N N . GLY A 1 187 ? -2.057 -12.203 -10.188 1.00 83.62 187 GLY A N 1
ATOM 1399 C CA . GLY A 1 187 ? -1.318 -13.186 -10.991 1.00 83.62 187 GLY A CA 1
ATOM 1400 C C . GLY A 1 187 ? -0.511 -12.606 -12.160 1.00 83.62 187 GLY A C 1
ATOM 1401 O O . GLY A 1 187 ? 0.305 -13.327 -12.729 1.00 83.62 187 GLY A O 1
ATOM 1402 N N . ALA A 1 188 ? -0.660 -11.318 -12.479 1.00 90.25 188 ALA A N 1
ATOM 1403 C CA . ALA A 1 188 ? 0.114 -10.641 -13.515 1.00 90.25 188 ALA A CA 1
ATOM 1404 C C . ALA A 1 188 ? 1.364 -9.950 -12.930 1.00 90.25 188 ALA A C 1
ATOM 1406 O O . ALA A 1 188 ? 1.297 -9.380 -11.835 1.00 90.25 188 ALA A O 1
ATOM 1407 N N . PRO A 1 189 ? 2.514 -9.975 -13.628 1.00 95.69 189 PRO A N 1
ATOM 1408 C CA . PRO A 1 189 ? 3.698 -9.231 -13.222 1.00 95.69 189 PRO A CA 1
ATOM 1409 C C . PRO A 1 189 ? 3.548 -7.753 -13.597 1.00 95.69 189 PRO A C 1
ATOM 1411 O O . PRO A 1 189 ? 3.243 -7.431 -14.740 1.00 95.69 189 PRO A O 1
ATOM 1414 N N . ILE A 1 190 ? 3.795 -6.854 -12.648 1.00 95.94 190 ILE A N 1
ATOM 1415 C CA . ILE A 1 190 ? 3.678 -5.403 -12.828 1.00 95.94 190 ILE A CA 1
ATOM 1416 C C . ILE A 1 190 ? 5.038 -4.749 -12.584 1.00 95.94 190 ILE A C 1
ATOM 1418 O O . ILE A 1 190 ? 5.614 -4.908 -11.503 1.00 95.94 190 ILE A O 1
ATOM 1422 N N . LEU A 1 191 ? 5.538 -3.984 -13.556 1.00 96.50 191 LEU A N 1
ATOM 1423 C CA . LEU A 1 191 ? 6.647 -3.053 -13.357 1.00 96.50 191 LEU A CA 1
ATOM 1424 C C . LEU A 1 191 ? 6.109 -1.800 -12.671 1.00 96.50 191 LEU A C 1
ATOM 1426 O O . LEU A 1 191 ? 5.324 -1.067 -13.262 1.00 96.50 191 LEU A O 1
ATOM 1430 N N . GLN A 1 192 ? 6.558 -1.535 -11.448 1.00 95.19 192 GLN A N 1
ATOM 1431 C CA . GLN A 1 192 ? 6.194 -0.341 -10.695 1.00 95.19 192 GLN A CA 1
ATOM 1432 C C . GLN A 1 192 ? 7.389 0.613 -10.609 1.00 95.19 192 GLN A C 1
ATOM 1434 O O . GLN A 1 192 ? 8.450 0.240 -10.098 1.00 95.19 192 GLN A O 1
ATOM 1439 N N . LEU A 1 193 ? 7.187 1.850 -11.056 1.00 91.69 193 LEU A N 1
ATOM 1440 C CA . LEU A 1 193 ? 8.117 2.970 -10.960 1.00 91.69 193 LEU A CA 1
ATOM 1441 C C . LEU A 1 193 ? 7.612 3.940 -9.889 1.00 91.69 193 LEU A C 1
ATOM 1443 O O . LEU A 1 193 ? 6.551 4.540 -10.040 1.00 91.69 193 LEU A O 1
ATOM 1447 N N . ASN A 1 194 ? 8.366 4.090 -8.805 1.00 85.44 194 ASN A N 1
ATOM 1448 C CA . ASN A 1 194 ? 8.071 5.024 -7.722 1.00 85.44 194 ASN A CA 1
ATOM 1449 C C . ASN A 1 194 ? 8.966 6.247 -7.879 1.00 85.44 194 ASN A C 1
ATOM 1451 O O . ASN A 1 194 ? 10.165 6.181 -7.588 1.00 85.44 194 ASN A O 1
ATOM 1455 N N . TYR A 1 195 ? 8.393 7.342 -8.352 1.00 85.38 195 TYR A N 1
ATOM 1456 C CA . TYR A 1 195 ? 9.100 8.599 -8.533 1.00 85.38 195 TYR A CA 1
ATOM 1457 C C . TYR A 1 195 ? 9.386 9.246 -7.177 1.00 85.38 195 TYR A C 1
ATOM 1459 O O . TYR A 1 195 ? 8.629 9.099 -6.216 1.00 85.38 195 TYR A O 1
ATOM 1467 N N . TYR A 1 196 ? 10.486 9.994 -7.091 1.00 81.94 196 TYR A N 1
ATOM 1468 C CA . TYR A 1 196 ? 10.838 10.702 -5.854 1.00 81.94 196 TYR A CA 1
ATOM 1469 C C . TYR A 1 196 ? 9.876 11.849 -5.502 1.00 81.94 196 TYR A C 1
ATOM 1471 O O . TYR A 1 196 ? 9.907 12.330 -4.373 1.00 81.94 196 TYR A O 1
ATOM 1479 N N . ASP A 1 197 ? 9.018 12.272 -6.436 1.00 76.88 197 ASP A N 1
ATOM 1480 C CA . ASP A 1 197 ? 7.936 13.237 -6.201 1.00 76.88 197 ASP A CA 1
ATOM 1481 C C . ASP A 1 197 ? 6.658 12.590 -5.627 1.00 76.88 197 ASP A C 1
ATOM 1483 O O . ASP A 1 197 ? 5.657 13.275 -5.432 1.00 76.88 197 ASP A O 1
ATOM 1487 N N . GLY A 1 198 ? 6.689 11.282 -5.345 1.00 70.88 198 GLY A N 1
ATOM 1488 C CA . GLY A 1 198 ? 5.568 10.522 -4.794 1.00 70.88 198 GLY A CA 1
ATOM 1489 C C . GLY A 1 198 ? 4.637 9.921 -5.847 1.00 70.88 198 GLY A C 1
ATOM 1490 O O . GLY A 1 198 ? 3.773 9.118 -5.492 1.00 70.88 198 GLY A O 1
ATOM 1491 N N . LYS A 1 199 ? 4.808 10.239 -7.138 1.00 80.75 199 LYS A N 1
ATOM 1492 C CA . LYS A 1 199 ? 4.030 9.594 -8.202 1.00 80.75 199 LYS A CA 1
ATOM 1493 C C . LYS A 1 199 ? 4.424 8.132 -8.359 1.00 80.75 199 LYS A C 1
ATOM 1495 O O . LYS A 1 199 ? 5.580 7.746 -8.174 1.00 80.75 199 LYS A O 1
ATOM 1500 N N . VAL A 1 200 ? 3.459 7.322 -8.779 1.00 83.12 200 VAL A N 1
ATOM 1501 C CA . VAL A 1 200 ? 3.667 5.908 -9.090 1.00 83.12 200 VAL A CA 1
ATOM 1502 C C . VAL A 1 200 ? 3.146 5.631 -10.495 1.00 83.12 200 VAL A C 1
ATOM 1504 O O . VAL A 1 200 ? 1.985 5.908 -10.780 1.00 83.12 200 VAL A O 1
ATOM 1507 N N . ALA A 1 201 ? 3.997 5.075 -11.358 1.00 87.25 201 ALA A N 1
ATOM 1508 C CA . ALA A 1 201 ? 3.584 4.484 -12.630 1.00 87.25 201 ALA A CA 1
ATOM 1509 C C . ALA A 1 201 ? 3.666 2.958 -12.528 1.00 87.25 201 ALA A C 1
ATOM 1511 O O . ALA A 1 201 ? 4.598 2.424 -11.922 1.00 87.25 201 ALA A O 1
ATOM 1512 N N . ALA A 1 202 ? 2.695 2.254 -13.100 1.00 91.31 202 ALA A N 1
ATOM 1513 C CA . ALA A 1 202 ? 2.595 0.804 -13.032 1.00 91.31 202 ALA A CA 1
ATOM 1514 C C . ALA A 1 202 ? 2.208 0.253 -14.406 1.00 91.31 202 ALA A C 1
ATOM 1516 O O . ALA A 1 202 ? 1.231 0.721 -14.976 1.00 91.31 202 ALA A O 1
ATOM 1517 N N . TYR A 1 203 ? 2.965 -0.730 -14.897 1.00 94.81 203 TYR A N 1
ATOM 1518 C CA . TYR A 1 203 ? 2.772 -1.328 -16.218 1.00 94.81 203 TYR A CA 1
ATOM 1519 C C . TYR A 1 203 ? 2.685 -2.845 -16.120 1.00 94.81 203 TYR A C 1
ATOM 1521 O O . TYR A 1 203 ? 3.544 -3.483 -15.501 1.00 94.81 203 TYR A O 1
ATOM 1529 N N . THR A 1 204 ? 1.699 -3.440 -16.778 1.00 95.94 204 THR A N 1
ATOM 1530 C CA . THR A 1 204 ? 1.577 -4.891 -16.913 1.00 95.94 204 THR A CA 1
ATOM 1531 C C . THR A 1 204 ? 2.675 -5.417 -17.826 1.00 95.94 204 THR A C 1
ATOM 1533 O O . THR A 1 204 ? 2.775 -5.025 -18.987 1.00 95.94 204 THR A O 1
ATOM 1536 N N . LEU A 1 205 ? 3.502 -6.322 -17.311 1.00 97.00 205 LEU A N 1
ATOM 1537 C CA . LEU A 1 205 ? 4.591 -6.939 -18.054 1.00 97.00 205 LEU A CA 1
ATOM 1538 C C . LEU A 1 205 ? 4.102 -8.185 -18.791 1.00 97.00 205 LEU A C 1
ATOM 1540 O O . LEU A 1 205 ? 3.431 -9.048 -18.225 1.00 97.00 205 LEU A O 1
ATOM 1544 N N . SER A 1 206 ? 4.503 -8.329 -20.048 1.00 96.25 206 SER A N 1
ATOM 1545 C CA . SER A 1 206 ? 4.306 -9.576 -20.787 1.00 96.25 206 SER A CA 1
ATOM 1546 C C . SER A 1 206 ? 5.418 -9.821 -21.800 1.00 96.25 206 SER A C 1
ATOM 1548 O O . SER A 1 206 ? 6.182 -8.921 -22.163 1.00 96.25 206 SER A O 1
ATOM 1550 N N . THR A 1 207 ? 5.531 -11.072 -22.247 1.00 94.94 207 THR A N 1
ATOM 1551 C CA . THR A 1 207 ? 6.353 -11.424 -23.402 1.00 94.94 207 THR A CA 1
ATOM 1552 C C . THR A 1 207 ? 5.591 -12.239 -24.412 1.00 94.94 207 THR A C 1
ATOM 1554 O O . THR A 1 207 ? 4.741 -13.044 -24.050 1.00 94.94 207 THR A O 1
ATOM 1557 N N . ASN A 1 208 ? 5.955 -12.075 -25.679 1.00 91.88 208 ASN A N 1
ATOM 1558 C CA . ASN A 1 208 ? 5.508 -12.983 -26.726 1.00 91.88 208 ASN A CA 1
ATOM 1559 C C . ASN A 1 208 ? 6.416 -14.223 -26.832 1.00 91.88 208 ASN A C 1
ATOM 1561 O O . ASN A 1 208 ? 7.469 -14.298 -26.198 1.00 91.88 208 ASN A O 1
ATOM 1565 N N . GLU A 1 209 ? 6.044 -15.156 -27.710 1.00 88.44 209 GLU A N 1
ATOM 1566 C CA . GLU A 1 209 ? 6.781 -16.401 -27.999 1.00 88.44 209 GLU A CA 1
ATOM 1567 C C . GLU A 1 209 ? 8.245 -16.178 -28.416 1.00 88.44 209 GLU A C 1
ATOM 1569 O O . GLU A 1 209 ? 9.097 -17.038 -28.223 1.00 88.44 209 GLU A O 1
ATOM 1574 N N . LYS A 1 210 ? 8.563 -14.995 -28.961 1.00 88.62 210 LYS A N 1
ATOM 1575 C CA . LYS A 1 210 ? 9.919 -14.601 -29.381 1.00 88.62 210 LYS A CA 1
ATOM 1576 C C . LYS A 1 210 ? 10.711 -13.902 -28.267 1.00 88.62 210 LYS A C 1
ATOM 1578 O O . LYS A 1 210 ? 11.758 -13.321 -28.542 1.00 88.62 210 LYS A O 1
ATOM 1583 N N . GLY A 1 211 ? 10.195 -13.876 -27.037 1.00 87.44 211 GLY A N 1
ATOM 1584 C CA . GLY A 1 211 ? 10.848 -13.271 -25.874 1.00 87.44 211 GLY A CA 1
ATOM 1585 C C . GLY A 1 211 ? 10.880 -11.737 -25.866 1.00 87.44 211 GLY A C 1
ATOM 1586 O O . GLY A 1 211 ? 11.625 -11.153 -25.075 1.00 87.44 211 GLY A O 1
ATOM 1587 N N . ARG A 1 212 ? 10.095 -11.071 -26.725 1.00 91.25 212 ARG A N 1
ATOM 1588 C CA . ARG A 1 212 ? 10.021 -9.599 -26.786 1.00 91.25 212 ARG A CA 1
ATOM 1589 C C . ARG A 1 212 ? 9.241 -9.066 -25.591 1.00 91.25 212 ARG A C 1
ATOM 1591 O O . ARG A 1 212 ? 8.230 -9.661 -25.239 1.00 91.25 212 ARG A O 1
ATOM 1598 N N . THR A 1 213 ? 9.704 -7.966 -25.005 1.00 94.25 213 THR A N 1
ATOM 1599 C CA . THR A 1 213 ? 9.113 -7.350 -23.809 1.00 94.25 213 THR A CA 1
ATOM 1600 C C . THR A 1 213 ? 7.997 -6.379 -24.175 1.00 94.25 213 THR A C 1
ATOM 1602 O O . THR A 1 213 ? 8.148 -5.591 -25.110 1.00 94.25 213 THR A O 1
ATOM 1605 N N . TYR A 1 214 ? 6.907 -6.419 -23.413 1.00 94.81 214 TYR A N 1
ATOM 1606 C CA . TYR A 1 214 ? 5.770 -5.518 -23.553 1.00 94.81 214 TYR A CA 1
ATOM 1607 C C . TYR A 1 214 ? 5.366 -4.934 -22.198 1.00 94.81 214 TYR A C 1
ATOM 1609 O O . TYR A 1 214 ? 5.376 -5.657 -21.197 1.00 94.81 214 TYR A O 1
ATOM 1617 N N . LEU A 1 215 ? 5.009 -3.650 -22.188 1.00 94.44 215 LEU A N 1
ATOM 1618 C CA . LEU A 1 215 ? 4.419 -2.923 -21.060 1.00 94.44 215 LEU A CA 1
ATOM 1619 C C . LEU A 1 215 ? 3.016 -2.490 -21.499 1.00 94.44 215 LEU A C 1
ATOM 1621 O O . LEU A 1 215 ? 2.890 -1.813 -22.511 1.00 94.44 215 LEU A O 1
ATOM 1625 N N . ASP A 1 216 ? 1.976 -2.948 -20.800 1.00 92.00 216 ASP A N 1
ATOM 1626 C CA . ASP A 1 216 ? 0.558 -2.698 -21.132 1.00 92.00 216 ASP A CA 1
ATOM 1627 C C . ASP A 1 216 ? 0.175 -2.993 -22.598 1.00 92.00 216 ASP A C 1
ATOM 1629 O O . ASP A 1 216 ? -0.754 -2.420 -23.156 1.00 92.00 216 ASP A O 1
ATOM 1633 N N . GLY A 1 217 ? 0.876 -3.945 -23.224 1.00 89.06 217 GLY A N 1
ATOM 1634 C CA . GLY A 1 217 ? 0.650 -4.351 -24.615 1.00 89.06 217 GLY A CA 1
ATOM 1635 C C . GLY A 1 217 ? 1.512 -3.612 -25.642 1.00 89.06 217 GLY A C 1
ATOM 1636 O O . GLY A 1 217 ? 1.635 -4.090 -26.772 1.00 89.06 217 GLY A O 1
ATOM 1637 N N . ASP A 1 218 ? 2.198 -2.541 -25.246 1.00 89.19 218 ASP A N 1
ATOM 1638 C CA . ASP A 1 218 ? 3.144 -1.828 -26.099 1.00 89.19 218 ASP A CA 1
ATOM 1639 C C . ASP A 1 218 ? 4.519 -2.479 -26.060 1.00 89.19 218 ASP A C 1
ATOM 1641 O O . ASP A 1 218 ? 5.034 -2.864 -25.009 1.00 89.19 218 ASP A O 1
ATOM 1645 N N . ARG A 1 219 ? 5.133 -2.633 -27.233 1.00 90.50 219 ARG A N 1
ATOM 1646 C CA . ARG A 1 219 ? 6.424 -3.310 -27.359 1.00 90.50 219 ARG A CA 1
ATOM 1647 C C . ARG A 1 219 ? 7.564 -2.374 -26.974 1.00 90.50 219 ARG A C 1
ATOM 1649 O O . ARG A 1 219 ? 7.782 -1.369 -27.641 1.00 90.50 219 ARG A O 1
ATOM 1656 N N . TYR A 1 220 ? 8.389 -2.816 -26.032 1.00 90.38 220 TYR A N 1
ATOM 1657 C CA . TYR A 1 220 ? 9.647 -2.159 -25.690 1.00 90.38 220 TYR A CA 1
ATOM 1658 C C . TYR A 1 220 ? 10.833 -2.983 -26.201 1.00 90.38 220 TYR A C 1
ATOM 1660 O O . TYR A 1 220 ? 10.890 -4.211 -26.049 1.00 90.38 220 TYR A O 1
ATOM 1668 N N . LEU A 1 221 ? 11.802 -2.309 -26.817 1.00 90.25 221 LEU A N 1
ATOM 1669 C CA . LEU A 1 221 ? 13.121 -2.879 -27.047 1.00 90.25 221 LEU A CA 1
ATOM 1670 C C . LEU A 1 221 ? 13.845 -2.950 -25.703 1.00 90.25 221 LEU A C 1
ATOM 1672 O O . LEU A 1 221 ? 13.978 -1.942 -25.019 1.00 90.25 221 LEU A O 1
ATOM 1676 N N . ARG A 1 222 ? 14.283 -4.150 -25.322 1.00 92.00 222 ARG A N 1
ATOM 1677 C CA . ARG A 1 222 ? 15.024 -4.383 -24.084 1.00 92.00 222 ARG A CA 1
ATOM 1678 C C . ARG A 1 222 ? 16.491 -4.628 -24.408 1.00 92.00 222 ARG A C 1
ATOM 1680 O O . ARG A 1 222 ? 16.796 -5.649 -25.023 1.00 92.00 222 ARG A O 1
ATOM 1687 N N . THR A 1 223 ? 17.361 -3.755 -23.919 1.00 90.38 223 THR A N 1
ATOM 1688 C CA . THR A 1 223 ? 18.817 -3.845 -24.087 1.00 90.38 223 THR A CA 1
ATOM 1689 C C . THR A 1 223 ? 19.469 -3.882 -22.715 1.00 90.38 223 THR A C 1
ATOM 1691 O O . THR A 1 223 ? 19.214 -3.009 -21.896 1.00 90.38 223 THR A O 1
ATOM 1694 N N . CYS A 1 224 ? 20.272 -4.905 -22.433 1.00 90.19 224 CYS A N 1
ATOM 1695 C CA . CYS A 1 224 ? 20.883 -5.105 -21.111 1.00 90.19 224 CYS A CA 1
ATOM 1696 C C . CYS A 1 224 ? 22.414 -5.076 -21.149 1.00 90.19 224 CYS A C 1
ATOM 1698 O O . CYS A 1 224 ? 23.055 -5.104 -20.104 1.00 90.19 224 CYS A O 1
ATOM 1700 N N . ASP A 1 225 ? 23.005 -5.049 -22.345 1.00 83.00 225 ASP A N 1
ATOM 1701 C CA . ASP A 1 225 ? 24.450 -4.984 -22.499 1.00 83.00 225 ASP A CA 1
ATOM 1702 C C . ASP A 1 225 ? 24.921 -3.534 -22.340 1.00 83.00 225 ASP A C 1
ATOM 1704 O O . ASP A 1 225 ? 24.570 -2.652 -23.125 1.00 83.00 225 ASP A O 1
ATOM 1708 N N . ALA A 1 226 ? 25.733 -3.282 -21.313 1.00 72.50 226 ALA A N 1
ATOM 1709 C CA . ALA A 1 226 ? 26.369 -1.984 -21.104 1.00 72.50 226 ALA A CA 1
ATOM 1710 C C . ALA A 1 226 ? 27.417 -1.656 -22.188 1.00 72.50 226 ALA A C 1
ATOM 1712 O O . ALA A 1 226 ? 27.838 -0.505 -22.298 1.00 72.50 226 ALA A O 1
ATOM 1713 N N . ASN A 1 227 ? 27.819 -2.643 -22.996 1.00 74.31 227 ASN A N 1
ATOM 1714 C CA . ASN A 1 227 ? 28.781 -2.521 -24.088 1.00 74.31 227 ASN A CA 1
ATOM 1715 C C . ASN A 1 227 ? 28.142 -2.676 -25.479 1.00 74.31 227 ASN A C 1
ATOM 1717 O O . ASN A 1 227 ? 28.878 -2.848 -26.452 1.00 74.31 227 ASN A O 1
ATOM 1721 N N . ASP A 1 228 ? 26.809 -2.589 -25.592 1.00 74.81 228 ASP A N 1
ATOM 1722 C CA . ASP A 1 228 ? 26.103 -2.698 -26.876 1.00 74.81 228 ASP A CA 1
ATOM 1723 C C . ASP A 1 228 ? 26.728 -1.765 -27.929 1.00 74.81 228 ASP A C 1
ATOM 1725 O O . ASP A 1 228 ? 27.124 -0.638 -27.618 1.00 74.81 228 ASP A O 1
ATOM 1729 N N . GLN A 1 229 ? 26.861 -2.211 -29.176 1.00 72.44 229 GLN A N 1
ATOM 1730 C CA . GLN A 1 229 ? 27.463 -1.386 -30.228 1.00 72.44 229 GLN A CA 1
ATOM 1731 C C . GLN A 1 229 ? 26.659 -0.106 -30.494 1.00 72.44 229 GLN A C 1
ATOM 1733 O O . GLN A 1 229 ? 27.240 0.899 -30.903 1.00 72.44 229 GLN A O 1
ATOM 1738 N N . VAL A 1 230 ? 25.356 -0.117 -30.202 1.00 71.88 230 VAL A N 1
ATOM 1739 C CA . VAL A 1 230 ? 24.491 1.063 -30.239 1.00 71.88 230 VAL A CA 1
ATOM 1740 C C . VAL A 1 230 ? 24.533 1.748 -28.874 1.00 71.88 230 VAL A C 1
ATOM 1742 O O . VAL A 1 230 ? 23.886 1.319 -27.918 1.00 71.88 230 VAL A O 1
ATOM 1745 N N . VAL A 1 231 ? 25.313 2.825 -28.770 1.00 68.25 231 VAL A N 1
ATOM 1746 C CA . VAL A 1 231 ? 25.558 3.538 -27.504 1.00 68.25 231 VAL A CA 1
ATOM 1747 C C . VAL A 1 231 ? 24.258 4.071 -26.898 1.00 68.25 231 VAL A C 1
ATOM 1749 O O . VAL A 1 231 ? 24.052 3.983 -25.689 1.00 68.25 231 VAL A O 1
ATOM 1752 N N . GLU A 1 232 ? 23.352 4.558 -27.737 1.00 69.94 232 GLU A N 1
ATOM 1753 C CA . GLU A 1 232 ? 22.045 5.100 -27.368 1.00 69.94 232 GLU A CA 1
ATOM 1754 C C . GLU A 1 232 ? 21.088 4.022 -26.846 1.00 69.94 232 GLU A C 1
ATOM 1756 O O . GLU A 1 232 ? 20.125 4.339 -26.156 1.00 69.94 232 GLU A O 1
ATOM 1761 N N . ALA A 1 233 ? 21.353 2.742 -27.111 1.00 71.69 233 ALA A N 1
ATOM 1762 C CA . ALA A 1 233 ? 20.559 1.639 -26.578 1.00 71.69 233 ALA A CA 1
ATOM 1763 C C . ALA A 1 233 ? 21.071 1.148 -25.212 1.00 71.69 233 ALA A C 1
ATOM 1765 O O . ALA A 1 233 ? 20.405 0.339 -24.565 1.00 71.69 233 ALA A O 1
ATOM 1766 N N . ARG A 1 234 ? 22.236 1.623 -24.751 1.00 81.56 234 ARG A N 1
ATOM 1767 C CA . ARG A 1 234 ? 22.858 1.149 -23.509 1.00 81.56 234 ARG A CA 1
ATOM 1768 C C . ARG A 1 234 ? 22.104 1.641 -22.270 1.00 81.56 234 ARG A C 1
ATOM 1770 O O . ARG A 1 234 ? 21.738 2.815 -22.212 1.00 81.56 234 ARG A O 1
ATOM 1777 N N . PRO A 1 235 ? 21.959 0.801 -21.231 1.00 83.94 235 PRO A N 1
ATOM 1778 C CA . PRO A 1 235 ? 21.462 1.234 -19.930 1.00 83.94 235 PRO A CA 1
ATOM 1779 C C . PRO A 1 235 ? 22.336 2.339 -19.326 1.00 83.94 235 PRO A C 1
ATOM 1781 O O . PRO A 1 235 ? 23.549 2.176 -19.180 1.00 83.94 235 PRO A O 1
ATOM 1784 N N . ASN A 1 236 ? 21.720 3.446 -18.916 1.00 85.25 236 ASN A N 1
ATOM 1785 C CA . ASN A 1 236 ? 22.416 4.538 -18.240 1.00 85.25 236 ASN A CA 1
ATOM 1786 C C . ASN A 1 236 ? 22.273 4.424 -16.710 1.00 85.25 236 ASN A C 1
ATOM 1788 O O . ASN A 1 236 ? 21.327 4.947 -16.123 1.00 85.25 236 ASN A O 1
ATOM 1792 N N . CYS A 1 237 ? 23.224 3.742 -16.064 1.00 81.19 237 CYS A N 1
ATOM 1793 C CA . CYS A 1 237 ? 23.147 3.369 -14.642 1.00 81.19 237 CYS A CA 1
ATOM 1794 C C . CYS A 1 237 ? 24.306 3.859 -13.757 1.00 81.19 237 CYS A C 1
ATOM 1796 O O . CYS A 1 237 ? 24.540 3.288 -12.686 1.00 81.19 237 CYS A O 1
ATOM 1798 N N . TRP A 1 238 ? 25.008 4.908 -14.193 1.00 71.75 238 TRP A N 1
ATOM 1799 C CA . TRP A 1 238 ? 26.103 5.561 -13.464 1.00 71.75 238 TRP A CA 1
ATOM 1800 C C . TRP A 1 238 ? 25.674 6.830 -12.721 1.00 71.75 238 TRP A C 1
ATOM 1802 O O . TRP A 1 238 ? 24.779 7.566 -13.218 1.00 71.75 238 TRP A O 1
#

Radius of gyration: 25.76 Å; Cα contacts (8 Å, |Δi|>4): 464; chains: 1; bounding box: 59×42×78 Å

Solvent-accessible surface area (backbone atoms only — not comparable to full-atom values): 13421 Å² total; per-residue (Å²): 92,78,44,81,22,85,40,88,45,72,64,48,47,49,52,50,47,69,72,34,48,76,49,93,70,45,28,37,36,35,63,68,47,75,79,38,78,44,78,94,52,27,41,30,33,38,28,36,43,25,51,70,67,37,65,28,32,31,38,39,35,43,34,54,33,102,68,51,72,18,36,30,32,35,42,74,40,46,62,90,73,64,52,71,65,54,53,52,50,39,50,53,53,56,71,68,63,78,83,68,70,76,77,79,41,70,65,13,50,52,50,40,63,74,40,52,36,16,16,35,39,32,74,49,77,50,76,56,86,97,65,72,68,47,55,39,38,41,38,38,19,34,25,74,92,38,30,24,32,72,49,69,48,60,82,82,73,84,83,63,71,98,81,74,83,75,84,78,73,76,72,86,74,72,53,58,54,23,38,50,49,47,43,61,56,99,88,40,34,29,44,34,39,40,32,78,87,71,49,74,50,75,33,46,51,48,64,53,98,85,69,48,43,23,48,72,80,46,67,32,51,76,31,59,48,78,78,44,93,53,66,90,52,30,36,72,75,117

Sequence (238 aa):
MLLPNEASSLEEIRSGAQEGITEAGGTQLRLASELKPFGLNGLAANYAGTLQGKKARAYAIGLLSPHGVGAIVMVAVEPQSYTSEHTKAAESLARSIHFFKPPISPIALEWKQKLNGCRLSYFSRYSSGSSGGYTSETTIDLCAQGFFRYGLNDETVWNAGSGTMTGGYTMKYGKGSGTWRVIAQNGAPILQLNYYDGKVAAYTLSTNEKGRTYLDGDRYLRTCDANDQVVEARPNCW

pLDDT: mean 82.83, std 19.43, range [24.17, 98.44]

Secondary structure (DSSP, 8-state):
-EEEE--SSHHHHHHHHHH-EEETTTEEEEE-S--EE-SSSEEEEEEEEEETTEEEEEEEEEEEETTEEEEEEEEEE-GGG--HHHHHHHHHHHHT----PPPPPHHHHHHHHHHTTEEEEEEEEEE-TTS-EEEEEEEEEE-TTSEEEEEEEETT-SS--S----S----SSSSTTEEEEEEEETTEEEEEEEETTS-EEEEEEEE-TT--EEETTEEEEEE--TT-SSGGGS----